Protein AF-A0A1X7UKT1-F1 (afdb_monomer)

Solvent-accessible surface area (backbone atoms only — not comparable to full-atom values): 12826 Å² total; per-residue (Å²): 134,84,77,58,72,67,57,56,54,50,51,54,50,51,52,53,50,53,53,47,52,52,54,52,51,66,52,47,53,58,52,57,53,66,69,42,76,90,58,55,74,66,60,56,50,48,53,56,49,55,69,56,46,53,64,51,53,55,52,51,46,53,73,72,63,57,60,71,64,65,57,51,55,50,53,53,52,50,53,50,49,51,54,51,48,48,69,73,40,52,90,76,50,83,74,73,78,92,63,92,66,58,64,68,61,50,44,52,50,53,51,52,48,56,66,71,49,80,57,74,90,74,76,68,87,89,69,84,80,72,94,68,86,66,58,87,71,56,62,50,54,84,74,66,70,54,102,62,57,72,66,64,53,53,50,41,52,51,51,61,67,42,46,62,56,53,51,52,52,51,50,55,57,62,66,45,70,74,78,67,60,59,103,71,81,69,84,88,67,85,85,77,78,96,78,89,80,89,84,82,87,134

pLDDT: mean 70.62, std 16.38, range [35.03, 91.38]

Secondary structure (DSSP, 8-state):
-PPPHHHHHHHHHHHHHHHHHHHHHHHHHHHHHHTTTT--HHHHHHHHHHHHHHHHHHHHHHHTT--HHHHHHHHHHHHHHHHHHHHHHTTTS----S-SS-HHHHHHHHHHHHHH-SS-SS--TT-----S---TTGGGHHHH--SS-HHHHHHHHHHHHHHHHHHHHHHHHHHSTTSSS-TT----S-------------

Foldseek 3Di:
DDDDPVVVVVVVVVVVLVVVVVVCLVVVLVQVLVQQVVHDPVVNVVSVVVSVVVVVVVVVCVVVVDDPVVVSVVSVVVVVVVVVVCVVCVVVRDPPDPDPDDLVVLLVVLVVVLVVCVDAPDDDPPPPPDPDDDDSLCNNPPPPPDPDDPVSSVVSVVVVVCVVVVVVVVVVVVPPCPVVPPPDPPPPDDPDDPDDDDDDDD

Organism: Amphimedon queenslandica (NCBI:txid400682)

Mean predicted aligned error: 15.77 Å

InterPro domains:
  IPR036259 MFS transporter superfamily [G3DSA:1.20.1250.20] (3-179)

Structure (mmCIF, N/CA/C/O backbone):
data_AF-A0A1X7UKT1-F1
#
_entry.id   AF-A0A1X7UKT1-F1
#
loop_
_atom_site.group_PDB
_atom_site.id
_atom_site.type_symbol
_atom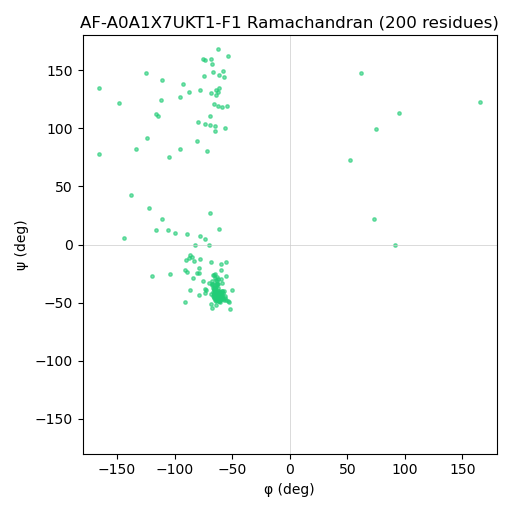_site.label_atom_id
_atom_site.label_alt_id
_atom_site.label_comp_id
_atom_site.label_asym_id
_atom_site.label_entity_id
_atom_site.label_seq_id
_atom_site.pdbx_PDB_ins_code
_atom_site.Cartn_x
_atom_site.Cartn_y
_atom_site.Cartn_z
_atom_site.occupancy
_atom_site.B_iso_or_equiv
_atom_site.auth_seq_id
_atom_site.auth_comp_id
_atom_site.auth_asym_id
_atom_site.auth_atom_id
_atom_site.pdbx_PDB_model_num
ATOM 1 N N . MET A 1 1 ? -25.406 -22.050 23.462 1.00 53.47 1 MET A N 1
ATOM 2 C CA . MET A 1 1 ? -25.878 -20.650 23.514 1.00 53.47 1 MET A CA 1
ATOM 3 C C . MET A 1 1 ? -25.755 -20.057 22.124 1.00 53.47 1 MET A C 1
ATOM 5 O O . MET A 1 1 ? -24.642 -19.966 21.625 1.00 53.47 1 MET A O 1
ATOM 9 N N . LEU A 1 2 ? -26.877 -19.736 21.476 1.00 66.94 2 LEU A N 1
ATOM 10 C CA . LEU A 1 2 ? -26.880 -18.916 20.262 1.00 66.94 2 LEU A CA 1
ATOM 11 C C . LEU A 1 2 ? -26.462 -17.495 20.659 1.00 66.94 2 LEU A C 1
ATOM 13 O O . LEU A 1 2 ? -26.994 -16.965 21.635 1.00 66.94 2 LEU A O 1
ATOM 17 N N . LEU A 1 3 ? -25.493 -16.905 19.952 1.00 67.88 3 LEU A N 1
ATOM 18 C CA . LEU A 1 3 ? -25.184 -15.488 20.142 1.00 67.88 3 LEU A CA 1
ATOM 19 C C . LEU A 1 3 ? -26.430 -14.654 19.786 1.00 67.88 3 LEU A C 1
ATOM 21 O O . LEU A 1 3 ? -27.184 -15.026 18.884 1.00 67.88 3 LEU A O 1
ATOM 25 N N . PRO A 1 4 ? -26.670 -13.530 20.468 1.00 79.44 4 PRO A N 1
ATOM 26 C CA . PRO A 1 4 ? -27.796 -12.672 20.139 1.00 79.44 4 PRO A CA 1
ATOM 27 C C . PRO A 1 4 ? -27.613 -12.035 18.750 1.00 79.44 4 PRO A C 1
ATOM 29 O O . PRO A 1 4 ? -26.492 -11.751 18.329 1.00 79.44 4 PRO A O 1
ATOM 32 N N . SER A 1 5 ? -28.720 -11.794 18.039 1.00 76.50 5 SER A N 1
ATOM 33 C CA . SER A 1 5 ? -28.739 -11.308 16.643 1.00 76.50 5 SER A CA 1
ATOM 34 C C . SER A 1 5 ? -27.849 -10.071 16.399 1.00 76.50 5 SER A C 1
ATOM 36 O O . SER A 1 5 ? -27.115 -10.007 15.412 1.00 76.50 5 SER A O 1
ATOM 38 N N . TYR A 1 6 ? -27.809 -9.130 17.349 1.00 79.31 6 TYR A N 1
ATOM 39 C CA . TYR A 1 6 ? -26.974 -7.926 17.256 1.00 79.31 6 TYR A CA 1
ATOM 40 C C . TYR A 1 6 ? -25.463 -8.219 17.265 1.00 79.31 6 TYR A C 1
ATOM 42 O O . TYR A 1 6 ? -24.686 -7.471 16.675 1.00 79.31 6 TYR A O 1
ATOM 50 N N . ALA A 1 7 ? -25.027 -9.307 17.903 1.00 78.25 7 ALA A N 1
ATOM 51 C CA . ALA A 1 7 ? -23.617 -9.669 17.970 1.00 78.25 7 ALA A CA 1
ATOM 52 C C . ALA A 1 7 ? -23.117 -10.260 16.642 1.00 78.25 7 ALA A C 1
ATOM 54 O O . ALA A 1 7 ? -21.969 -10.030 16.265 1.00 78.25 7 ALA A O 1
ATOM 55 N N . TYR A 1 8 ? -23.987 -10.953 15.896 1.00 80.81 8 TYR A N 1
ATOM 56 C CA . TYR A 1 8 ? -23.690 -11.387 14.528 1.00 80.81 8 TYR A CA 1
ATOM 57 C C . TYR A 1 8 ? -23.552 -10.196 13.579 1.00 80.81 8 TYR A C 1
ATOM 59 O O . TYR A 1 8 ? -22.597 -10.141 12.807 1.00 80.81 8 TYR A O 1
ATOM 67 N N . LEU A 1 9 ? -24.460 -9.220 13.672 1.00 81.25 9 LEU A N 1
ATOM 68 C CA . LEU A 1 9 ? -24.381 -7.993 12.879 1.00 81.25 9 LEU A CA 1
ATOM 69 C C . LEU A 1 9 ? -23.080 -7.225 13.163 1.00 81.25 9 LEU A C 1
ATOM 71 O O . LEU A 1 9 ? -22.374 -6.840 12.233 1.00 81.25 9 LEU A O 1
ATOM 75 N N . LEU A 1 10 ? -22.730 -7.058 14.442 1.00 78.62 10 LEU A N 1
ATOM 76 C CA . LEU A 1 10 ? -21.493 -6.395 14.858 1.00 78.62 10 LEU A CA 1
ATOM 77 C C . LEU A 1 10 ? -20.246 -7.125 14.337 1.00 78.62 10 LEU A C 1
ATOM 79 O O . LEU A 1 10 ? -19.316 -6.484 13.857 1.00 78.62 10 LEU A O 1
ATOM 83 N N . LEU A 1 11 ? -20.234 -8.460 14.387 1.00 78.12 11 LEU A N 1
ATOM 84 C CA . LEU A 1 11 ? -19.132 -9.265 13.863 1.00 78.12 11 LEU A CA 1
ATOM 85 C C . LEU A 1 11 ? -18.938 -9.050 12.356 1.00 78.12 11 LEU A C 1
ATOM 87 O O . LEU A 1 11 ? -17.811 -8.842 11.909 1.00 78.12 11 LEU A O 1
ATOM 91 N N . VAL A 1 12 ? -20.026 -9.070 11.582 1.00 83.94 12 VAL A N 1
ATOM 92 C CA . VAL A 1 12 ? -19.982 -8.831 10.130 1.00 83.94 12 VAL A CA 1
ATOM 93 C C . VAL A 1 12 ? -19.440 -7.433 9.824 1.00 83.94 12 VAL A C 1
ATOM 95 O O . VAL A 1 12 ? -18.553 -7.296 8.983 1.00 83.94 12 VAL A O 1
ATOM 98 N N . LEU A 1 13 ? -19.908 -6.407 10.540 1.00 82.25 13 LEU A N 1
ATOM 99 C CA . LEU A 1 13 ? -19.422 -5.033 10.379 1.00 82.25 13 LEU A CA 1
ATOM 100 C C . LEU A 1 13 ? -17.931 -4.903 10.714 1.00 82.25 13 LEU A C 1
ATOM 102 O O . LEU A 1 13 ? -17.194 -4.265 9.965 1.00 82.25 13 LEU A O 1
ATOM 106 N N . CYS A 1 14 ? -17.464 -5.554 11.782 1.00 79.50 14 CYS A N 1
ATOM 107 C CA . CYS A 1 14 ? -16.043 -5.588 12.126 1.00 79.50 14 CYS A CA 1
ATOM 108 C C . CYS A 1 14 ? -15.196 -6.234 11.020 1.00 79.50 14 CYS A C 1
ATOM 110 O O . CYS A 1 14 ? -14.138 -5.713 10.682 1.00 79.50 14 CYS A O 1
ATOM 112 N N . ILE A 1 15 ? -15.654 -7.342 10.428 1.00 81.88 15 ILE A N 1
ATOM 113 C CA . ILE A 1 15 ? -14.933 -8.011 9.333 1.00 81.88 15 ILE A CA 1
ATOM 114 C C . ILE A 1 15 ? -14.844 -7.099 8.103 1.00 81.88 15 ILE A C 1
ATOM 116 O O . ILE A 1 15 ? -13.762 -6.931 7.543 1.00 81.88 15 ILE A O 1
ATOM 120 N N . LEU A 1 16 ? -15.956 -6.477 7.701 1.00 85.62 16 LEU A N 1
ATOM 121 C CA . LEU A 1 16 ? -15.981 -5.551 6.564 1.00 85.62 16 LEU A CA 1
ATOM 122 C C . LEU A 1 16 ? -15.067 -4.341 6.787 1.00 85.62 16 LEU A C 1
ATOM 124 O O . LEU A 1 16 ? -14.355 -3.920 5.873 1.00 85.62 16 LEU A O 1
ATOM 128 N N . LEU A 1 17 ? -15.049 -3.810 8.008 1.00 82.50 17 LEU A N 1
ATOM 129 C CA . LEU A 1 17 ? -14.171 -2.714 8.399 1.00 82.50 17 LEU A CA 1
ATOM 130 C C . LEU A 1 17 ? -12.693 -3.116 8.311 1.00 82.50 17 LEU A C 1
ATOM 132 O O . LEU A 1 17 ? -11.901 -2.370 7.743 1.00 82.50 17 LEU A O 1
ATOM 136 N N . LEU A 1 18 ? -12.322 -4.300 8.808 1.00 80.25 18 LEU A N 1
ATOM 137 C CA . LEU A 1 18 ? -10.948 -4.805 8.715 1.00 80.25 18 LEU A CA 1
ATOM 138 C C . LEU A 1 18 ? -10.502 -4.964 7.258 1.00 80.25 18 LEU A C 1
ATOM 140 O O . LEU A 1 18 ? -9.418 -4.508 6.898 1.00 80.25 18 LEU A O 1
ATOM 144 N N . ILE A 1 19 ? -11.354 -5.544 6.406 1.00 85.06 19 ILE A N 1
ATOM 145 C CA . ILE A 1 19 ? -11.092 -5.661 4.964 1.00 85.06 19 ILE A CA 1
ATOM 146 C C . ILE A 1 19 ? -10.882 -4.274 4.346 1.00 85.06 19 ILE A C 1
ATOM 148 O O . ILE A 1 19 ? -9.910 -4.059 3.623 1.00 85.06 19 ILE A O 1
ATOM 152 N N . THR A 1 20 ? -11.756 -3.319 4.670 1.00 85.81 20 THR A N 1
ATOM 153 C CA . THR A 1 20 ? -11.670 -1.942 4.162 1.00 85.81 20 THR A CA 1
ATOM 154 C C . THR A 1 20 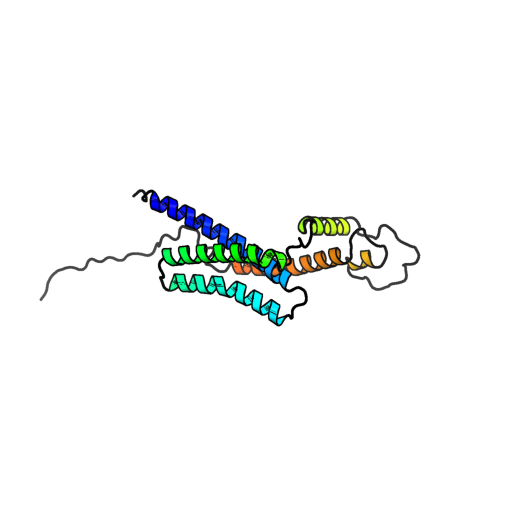? -10.365 -1.271 4.585 1.00 85.81 20 THR A C 1
ATOM 156 O O . THR A 1 20 ? -9.683 -0.692 3.745 1.00 85.81 20 THR A O 1
ATOM 159 N N . ILE A 1 21 ? -9.968 -1.393 5.855 1.00 81.25 21 ILE A N 1
ATOM 160 C CA . ILE A 1 21 ? -8.710 -0.833 6.369 1.00 81.25 21 ILE A CA 1
ATOM 161 C C . ILE A 1 21 ? -7.510 -1.416 5.617 1.00 81.25 21 ILE A C 1
ATOM 163 O O . ILE A 1 21 ? -6.618 -0.667 5.223 1.00 81.25 21 ILE A O 1
ATOM 167 N N . VAL A 1 22 ? -7.488 -2.732 5.383 1.00 83.44 22 VAL A N 1
ATOM 168 C CA . VAL A 1 22 ? -6.397 -3.391 4.648 1.00 83.44 22 VAL A CA 1
ATOM 169 C C . VAL A 1 22 ? -6.325 -2.890 3.205 1.00 83.44 22 VAL A C 1
ATOM 171 O O . VAL A 1 22 ? -5.246 -2.511 2.753 1.00 83.44 22 VAL A O 1
ATOM 174 N N . ILE A 1 23 ? -7.459 -2.837 2.501 1.00 85.62 23 ILE A N 1
ATOM 175 C CA . ILE A 1 23 ? -7.523 -2.357 1.112 1.00 85.62 23 ILE A CA 1
ATOM 176 C C . ILE A 1 23 ? -7.060 -0.901 1.022 1.00 85.62 23 ILE A C 1
ATOM 178 O O . ILE A 1 23 ? -6.202 -0.578 0.203 1.00 85.62 23 ILE A O 1
ATOM 182 N N . VAL A 1 24 ? -7.594 -0.027 1.881 1.00 84.88 24 VAL A N 1
ATOM 183 C CA . VAL A 1 24 ? -7.205 1.388 1.920 1.00 84.88 24 VAL A CA 1
ATOM 184 C C . VAL A 1 24 ? -5.710 1.509 2.184 1.00 84.88 24 VAL A C 1
ATOM 186 O O . VAL A 1 24 ? -5.029 2.224 1.462 1.00 84.88 24 VAL A O 1
ATOM 189 N N . ARG A 1 25 ? -5.168 0.771 3.158 1.00 83.75 25 ARG A N 1
ATOM 190 C CA . ARG A 1 25 ? -3.748 0.837 3.515 1.00 83.75 25 ARG A CA 1
ATOM 191 C C . ARG A 1 25 ? -2.830 0.455 2.353 1.00 83.75 25 ARG A C 1
ATOM 193 O O . ARG A 1 25 ? -1.873 1.177 2.087 1.00 83.75 25 ARG A O 1
ATOM 200 N N . VAL A 1 26 ? -3.124 -0.655 1.672 1.00 84.38 26 VAL A N 1
ATOM 201 C CA . VAL A 1 26 ? -2.307 -1.150 0.550 1.00 84.38 26 VAL A CA 1
ATOM 202 C C . VAL A 1 26 ? -2.299 -0.166 -0.618 1.00 84.38 26 VAL A C 1
ATOM 204 O O . VAL A 1 26 ? -1.268 -0.022 -1.262 1.00 84.38 26 VAL A O 1
ATOM 207 N N . ASN A 1 27 ? -3.402 0.545 -0.857 1.00 86.38 27 ASN A N 1
ATOM 208 C CA . ASN A 1 27 ? -3.484 1.542 -1.928 1.00 86.38 27 ASN A CA 1
ATOM 209 C C . ASN A 1 27 ? -2.933 2.917 -1.514 1.00 86.38 27 ASN A C 1
ATOM 211 O O . ASN A 1 27 ? -2.411 3.650 -2.348 1.00 86.38 27 ASN A O 1
ATOM 215 N N . LEU A 1 28 ? -3.009 3.262 -0.226 1.00 86.75 28 LEU A N 1
ATOM 216 C CA . LEU A 1 28 ? -2.576 4.558 0.295 1.00 86.75 28 LEU A CA 1
ATOM 217 C C . LEU A 1 28 ? -1.050 4.725 0.271 1.00 86.75 28 LEU A C 1
ATOM 219 O O . LEU A 1 28 ? -0.567 5.842 0.109 1.00 86.75 28 LEU A O 1
ATOM 223 N N . LEU A 1 29 ? -0.277 3.648 0.459 1.00 87.81 29 LEU A N 1
ATOM 224 C CA . LEU A 1 29 ? 1.186 3.743 0.436 1.00 87.81 29 LEU A CA 1
ATOM 225 C C . LEU A 1 29 ? 1.729 4.084 -0.966 1.00 87.81 29 LEU A C 1
ATOM 227 O O . LEU A 1 29 ? 2.421 5.094 -1.055 1.00 87.81 29 LEU A O 1
ATOM 231 N N . PRO A 1 30 ? 1.402 3.339 -2.044 1.00 87.25 30 PRO A N 1
ATOM 232 C CA . PRO A 1 30 ? 1.784 3.720 -3.404 1.00 87.25 30 PRO A CA 1
ATOM 233 C C . PRO A 1 30 ? 1.289 5.117 -3.770 1.00 87.25 30 PRO A C 1
ATOM 235 O O . PRO A 1 30 ? 2.078 5.930 -4.225 1.00 87.25 30 PRO A O 1
ATOM 238 N N . PHE A 1 31 ? 0.032 5.440 -3.442 1.00 87.38 31 PHE A N 1
ATOM 239 C CA . PHE A 1 31 ? -0.528 6.765 -3.707 1.00 87.38 31 PHE A CA 1
ATOM 240 C C . PHE A 1 31 ? 0.304 7.896 -3.085 1.00 87.38 31 PHE A C 1
ATOM 242 O O . PHE A 1 31 ? 0.613 8.869 -3.763 1.00 87.38 31 PHE A O 1
ATOM 249 N N . ASN A 1 32 ? 0.710 7.770 -1.816 1.00 88.44 32 ASN A N 1
ATOM 250 C CA . ASN A 1 32 ? 1.566 8.772 -1.170 1.00 88.44 32 ASN A CA 1
ATOM 251 C C . ASN A 1 32 ? 2.974 8.834 -1.774 1.00 88.44 32 ASN A C 1
ATOM 253 O O . ASN A 1 32 ? 3.562 9.909 -1.797 1.00 88.44 32 ASN A O 1
ATOM 257 N N . ILE A 1 33 ? 3.524 7.702 -2.225 1.00 89.44 33 ILE A N 1
ATOM 258 C CA . ILE A 1 33 ? 4.829 7.668 -2.899 1.00 89.44 33 ILE A CA 1
ATOM 259 C C . ILE A 1 33 ? 4.742 8.413 -4.235 1.00 89.44 33 ILE A C 1
ATOM 261 O O . ILE A 1 33 ? 5.619 9.220 -4.532 1.00 89.44 33 ILE A O 1
ATOM 265 N N . ASP A 1 34 ? 3.659 8.210 -4.984 1.00 88.12 34 ASP A N 1
ATOM 266 C CA . ASP A 1 34 ? 3.425 8.873 -6.267 1.00 88.12 34 ASP A CA 1
ATOM 267 C C . ASP A 1 34 ? 3.273 10.399 -6.107 1.00 88.12 34 ASP A C 1
ATOM 269 O O . ASP A 1 34 ? 3.709 11.153 -6.971 1.00 88.12 34 ASP A O 1
ATOM 273 N N . GLN A 1 35 ? 2.764 10.893 -4.968 1.00 88.31 35 GLN A N 1
ATOM 274 C CA . GLN A 1 35 ? 2.726 12.342 -4.687 1.00 88.31 35 GLN A CA 1
ATOM 275 C C . GLN A 1 35 ? 4.115 12.972 -4.464 1.00 88.31 35 GLN A C 1
ATOM 277 O O . GLN A 1 35 ? 4.241 14.195 -4.448 1.00 88.31 35 GLN A O 1
ATOM 282 N N . LEU A 1 36 ? 5.155 12.165 -4.236 1.00 88.81 36 LEU A N 1
ATOM 283 C CA . LEU A 1 36 ? 6.492 12.615 -3.823 1.00 88.81 36 LEU A CA 1
ATOM 284 C C . LEU A 1 36 ? 7.541 12.427 -4.920 1.00 88.81 36 LEU A C 1
ATOM 286 O O . LEU A 1 36 ? 8.740 12.357 -4.633 1.00 88.81 36 LEU A O 1
ATOM 290 N N . ILE A 1 37 ? 7.122 12.330 -6.179 1.00 85.06 37 ILE A N 1
ATOM 291 C CA . ILE A 1 37 ? 8.055 12.227 -7.301 1.00 85.06 37 ILE A CA 1
ATOM 292 C C . ILE A 1 37 ? 8.964 13.471 -7.304 1.00 85.06 37 ILE A C 1
ATOM 294 O O . ILE A 1 37 ? 8.502 14.603 -7.413 1.00 85.06 37 ILE A O 1
ATOM 298 N N . GLY A 1 38 ? 10.276 13.259 -7.146 1.00 83.75 38 GLY A N 1
ATOM 299 C CA . GLY A 1 38 ? 11.283 14.329 -7.053 1.00 83.75 38 GLY A CA 1
ATOM 300 C C . GLY A 1 38 ? 11.609 14.819 -5.633 1.00 83.75 38 GLY A C 1
ATOM 301 O O . GLY A 1 38 ? 12.472 15.681 -5.475 1.00 83.75 38 GLY A O 1
ATOM 302 N N . SER A 1 39 ? 10.966 14.264 -4.603 1.00 88.56 39 SER A N 1
ATOM 303 C CA . SER A 1 39 ? 11.260 14.530 -3.188 1.00 88.56 39 SER A CA 1
ATOM 304 C C . SER A 1 39 ? 12.569 13.860 -2.739 1.00 88.56 39 SER A C 1
ATOM 306 O O . SER A 1 39 ? 13.067 12.917 -3.361 1.00 88.56 39 SER A O 1
ATOM 308 N N . SER A 1 40 ? 13.162 14.354 -1.651 1.00 91.38 40 SER A N 1
ATOM 309 C CA . SER A 1 40 ? 14.398 13.793 -1.104 1.00 91.38 40 SER A CA 1
ATOM 310 C C . SER A 1 40 ? 14.194 12.383 -0.531 1.00 91.38 40 SER A C 1
ATOM 312 O O . SER A 1 40 ? 13.114 12.009 -0.069 1.00 91.38 40 SER A O 1
ATOM 314 N N . SER A 1 41 ? 15.271 11.592 -0.475 1.00 87.88 41 SER A N 1
ATOM 315 C CA . SER A 1 41 ? 15.228 10.243 0.111 1.00 87.88 41 SER A CA 1
ATOM 316 C C . SER A 1 41 ? 14.800 10.241 1.584 1.00 87.88 41 SER A C 1
ATOM 318 O O . SER A 1 41 ? 14.177 9.280 2.039 1.00 87.88 41 SER A O 1
ATOM 320 N N . GLY A 1 42 ? 15.090 11.315 2.326 1.00 89.94 42 GLY A N 1
ATOM 321 C CA . GLY A 1 42 ? 14.673 11.482 3.719 1.00 89.94 42 GLY A CA 1
ATOM 322 C C . GLY A 1 42 ? 13.161 11.654 3.873 1.00 89.94 42 GLY A C 1
ATOM 323 O O . GLY A 1 42 ? 12.561 11.019 4.738 1.00 89.94 42 GLY A O 1
ATOM 324 N N . GLU A 1 43 ? 12.536 12.452 3.007 1.00 87.38 43 GLU A N 1
ATOM 325 C CA . GLU A 1 43 ? 11.083 12.675 2.997 1.00 87.38 43 GLU A CA 1
ATOM 326 C C . GLU A 1 43 ? 10.320 11.397 2.624 1.00 87.38 43 GLU A C 1
ATOM 328 O O . GLU A 1 43 ? 9.390 10.998 3.332 1.00 87.38 43 GLU A O 1
ATOM 333 N N . LEU A 1 44 ? 10.779 10.688 1.585 1.00 87.75 44 LEU A N 1
ATOM 334 C CA . LEU A 1 44 ? 10.223 9.390 1.192 1.00 87.75 44 LEU A CA 1
ATOM 335 C C . LEU A 1 44 ? 10.320 8.365 2.335 1.00 87.75 44 LEU A C 1
ATOM 337 O O . LEU A 1 44 ? 9.349 7.680 2.665 1.00 87.75 44 LEU A O 1
ATOM 341 N N . THR A 1 45 ? 11.485 8.292 2.984 1.00 87.56 45 THR A N 1
ATOM 342 C CA . THR A 1 45 ? 11.726 7.386 4.118 1.00 87.56 45 THR A CA 1
ATOM 343 C C . THR A 1 45 ? 10.824 7.725 5.306 1.00 87.56 45 THR A C 1
ATOM 345 O O . THR A 1 45 ? 10.244 6.826 5.920 1.00 87.56 45 THR A O 1
ATOM 348 N N . ALA A 1 46 ? 10.640 9.013 5.611 1.00 88.12 46 ALA A N 1
ATOM 349 C CA . ALA A 1 46 ? 9.761 9.456 6.687 1.00 88.12 46 ALA A CA 1
ATOM 350 C C . ALA A 1 46 ? 8.314 8.998 6.458 1.00 88.12 46 ALA A C 1
ATOM 352 O O . ALA A 1 46 ? 7.692 8.462 7.375 1.00 88.12 46 ALA A O 1
ATOM 353 N N . ILE A 1 47 ? 7.789 9.139 5.238 1.00 87.94 47 ILE A N 1
ATOM 354 C CA . ILE A 1 47 ? 6.414 8.733 4.913 1.00 87.94 47 ILE A CA 1
ATOM 355 C C . ILE A 1 47 ? 6.227 7.217 5.008 1.00 87.94 47 ILE A C 1
ATOM 357 O O . ILE A 1 47 ? 5.230 6.759 5.573 1.00 87.94 47 ILE A O 1
ATOM 361 N N . ILE A 1 48 ? 7.212 6.429 4.572 1.00 87.69 48 ILE A N 1
ATOM 362 C CA . ILE A 1 48 ? 7.196 4.970 4.752 1.00 87.69 48 ILE A CA 1
ATOM 363 C C . ILE A 1 48 ? 7.190 4.603 6.246 1.00 87.69 48 ILE A C 1
ATOM 365 O O . ILE A 1 48 ? 6.431 3.721 6.660 1.00 87.69 48 ILE A O 1
ATOM 369 N N . HIS A 1 49 ? 7.987 5.276 7.082 1.00 87.62 49 HIS A N 1
ATOM 370 C CA . HIS A 1 49 ? 7.983 5.033 8.527 1.00 87.62 49 HIS A CA 1
ATOM 371 C C . HIS A 1 49 ? 6.648 5.413 9.174 1.00 87.62 49 HIS A C 1
ATOM 373 O O . HIS A 1 49 ? 6.068 4.589 9.883 1.00 87.62 49 HIS A O 1
ATOM 379 N N . TRP A 1 50 ? 6.108 6.600 8.885 1.00 86.25 50 TRP A N 1
ATOM 380 C CA . TRP A 1 50 ? 4.809 7.038 9.407 1.00 86.25 50 TRP A CA 1
ATOM 381 C C . TRP A 1 50 ? 3.668 6.098 9.002 1.00 86.25 50 TRP A C 1
ATOM 383 O O . TRP A 1 50 ? 2.832 5.748 9.838 1.00 86.25 50 TRP A O 1
ATOM 393 N N . HIS A 1 51 ? 3.680 5.598 7.763 1.00 85.69 51 HIS A N 1
ATOM 394 C CA . HIS A 1 51 ? 2.704 4.617 7.286 1.00 85.69 51 HIS A CA 1
ATOM 395 C C . HIS A 1 51 ? 2.753 3.281 8.062 1.00 85.69 51 HIS A C 1
ATOM 397 O O . HIS A 1 51 ? 1.740 2.587 8.205 1.00 85.69 51 HIS A O 1
ATOM 403 N N . ASN A 1 52 ? 3.923 2.899 8.584 1.00 84.69 52 ASN A N 1
ATOM 404 C CA . ASN A 1 52 ? 4.102 1.673 9.368 1.00 84.69 52 ASN A CA 1
ATOM 405 C C . ASN A 1 52 ? 3.906 1.869 10.881 1.00 84.69 52 ASN A C 1
ATOM 407 O O . ASN A 1 52 ? 3.554 0.911 11.565 1.00 84.69 52 ASN A O 1
ATOM 411 N N . ILE A 1 53 ? 4.050 3.092 11.400 1.00 83.12 53 ILE A N 1
ATOM 412 C CA . ILE A 1 53 ? 3.793 3.414 12.813 1.00 83.12 53 ILE A CA 1
ATOM 413 C C . ILE A 1 53 ? 2.304 3.262 13.170 1.00 83.12 53 ILE A C 1
ATOM 415 O O . ILE A 1 53 ? 1.983 2.759 14.246 1.00 83.12 53 ILE A O 1
ATOM 419 N N . GLY A 1 54 ? 1.384 3.631 12.271 1.00 78.25 54 GLY A N 1
ATOM 420 C CA . GLY A 1 54 ? -0.065 3.581 12.529 1.00 78.25 54 GLY A CA 1
ATOM 421 C C . GLY A 1 54 ? -0.574 2.218 13.040 1.00 78.25 54 GLY A C 1
ATOM 422 O O . GLY A 1 54 ? -1.150 2.159 14.129 1.00 78.25 54 GLY A O 1
ATOM 423 N N . PRO A 1 55 ? -0.330 1.103 12.324 1.00 76.56 55 PRO A N 1
ATOM 424 C CA . PRO A 1 55 ? -0.700 -0.235 12.790 1.00 76.56 55 PRO A CA 1
ATOM 425 C C . PRO A 1 55 ? -0.066 -0.636 14.128 1.00 76.56 55 PRO A C 1
ATOM 427 O O . PRO A 1 55 ? -0.695 -1.343 14.911 1.00 76.56 55 PRO A O 1
ATOM 430 N N . ILE A 1 56 ? 1.160 -0.188 14.419 1.00 78.56 56 ILE A N 1
ATOM 431 C CA . ILE A 1 56 ? 1.841 -0.481 15.691 1.00 78.56 56 ILE A CA 1
ATOM 432 C C . ILE A 1 56 ? 1.094 0.185 16.852 1.00 78.56 56 ILE A C 1
ATOM 434 O O . ILE A 1 56 ? 0.841 -0.459 17.867 1.00 78.56 56 ILE A O 1
ATOM 438 N N . ILE A 1 57 ? 0.673 1.442 16.681 1.00 78.75 57 ILE A N 1
ATOM 439 C CA . ILE A 1 57 ? -0.104 2.178 17.689 1.00 78.75 57 ILE A CA 1
ATOM 440 C C . ILE A 1 57 ? -1.449 1.491 17.951 1.00 78.75 57 ILE A C 1
ATOM 442 O O . ILE A 1 57 ? -1.833 1.319 19.105 1.00 78.75 57 ILE A O 1
ATOM 446 N N . VAL A 1 58 ? -2.151 1.049 16.902 1.00 74.00 58 VAL A N 1
ATOM 447 C CA . VAL A 1 58 ? -3.437 0.342 17.049 1.00 74.00 58 VAL A CA 1
ATOM 448 C C . VAL A 1 58 ? -3.265 -0.982 17.803 1.00 74.00 58 VAL A C 1
ATOM 450 O O . VAL A 1 58 ? -4.056 -1.282 18.697 1.00 74.00 58 VAL A O 1
ATOM 453 N N . ASN A 1 59 ? -2.214 -1.750 17.500 1.00 72.38 59 ASN A N 1
ATOM 454 C CA . ASN A 1 59 ? -1.903 -2.982 18.231 1.00 72.38 59 ASN A CA 1
ATOM 455 C C . ASN A 1 59 ? -1.542 -2.705 19.698 1.00 72.38 59 ASN A C 1
ATOM 457 O O . ASN A 1 59 ? -2.020 -3.406 20.587 1.00 72.38 59 ASN A O 1
ATOM 461 N N . ALA A 1 60 ? -0.765 -1.654 19.974 1.00 75.06 60 ALA A N 1
ATOM 462 C CA . ALA A 1 60 ? -0.454 -1.244 21.340 1.00 75.06 60 ALA A CA 1
ATOM 463 C C . ALA A 1 60 ? -1.729 -0.880 22.121 1.00 75.06 60 ALA A C 1
ATOM 465 O O . ALA A 1 60 ? -1.937 -1.373 23.226 1.00 75.06 60 ALA A O 1
ATOM 466 N N . ILE A 1 61 ? -2.629 -0.094 21.521 1.00 74.56 61 ILE A N 1
ATOM 467 C CA . ILE A 1 61 ? -3.930 0.274 22.102 1.00 74.56 61 ILE A CA 1
ATOM 468 C C . ILE A 1 61 ? -4.773 -0.964 22.448 1.00 74.56 61 ILE A C 1
ATOM 470 O O . ILE A 1 61 ? -5.405 -1.003 23.505 1.00 74.56 61 ILE A O 1
ATOM 474 N N . TYR A 1 62 ? -4.758 -1.984 21.585 1.00 69.44 62 TYR A N 1
ATOM 475 C CA . TYR A 1 62 ? -5.454 -3.245 21.837 1.00 69.44 62 TYR A CA 1
ATOM 476 C C . TYR A 1 62 ? -4.877 -3.993 23.051 1.00 69.44 62 TYR A C 1
ATOM 478 O O . TYR A 1 62 ? -5.636 -4.498 23.878 1.00 69.44 62 TYR A O 1
ATOM 486 N N . ILE A 1 63 ? -3.548 -4.012 23.202 1.00 74.75 63 ILE A N 1
ATOM 487 C CA . ILE A 1 63 ? -2.858 -4.631 24.349 1.00 74.75 63 ILE A CA 1
ATOM 488 C C . ILE A 1 63 ? -3.205 -3.915 25.662 1.00 74.75 63 ILE A C 1
ATOM 490 O O . ILE A 1 63 ? -3.393 -4.571 26.684 1.00 74.75 63 ILE A O 1
ATOM 494 N N . PHE A 1 64 ? -3.360 -2.587 25.638 1.00 77.00 64 PHE A N 1
ATOM 495 C CA . PHE A 1 64 ? -3.759 -1.798 26.812 1.00 77.00 64 PHE A CA 1
ATOM 496 C C . PHE A 1 64 ? -5.241 -1.947 27.200 1.00 77.00 64 PHE A C 1
ATOM 498 O O . PHE A 1 64 ? -5.697 -1.292 28.136 1.00 77.00 64 PHE A O 1
ATOM 505 N N . GLY A 1 65 ? -5.996 -2.818 26.523 1.00 67.12 65 GLY A N 1
ATOM 506 C CA . GLY A 1 65 ? -7.355 -3.173 26.924 1.00 67.12 65 GLY A CA 1
ATOM 507 C C . GLY A 1 65 ? -8.390 -2.081 26.666 1.00 67.12 65 GLY A C 1
ATOM 508 O O . GLY A 1 65 ? -9.448 -2.096 27.294 1.00 67.12 65 GLY A O 1
ATOM 509 N N . ILE A 1 66 ? -8.118 -1.143 25.748 1.00 70.69 66 ILE A N 1
ATOM 510 C CA . ILE A 1 66 ? -9.133 -0.178 25.315 1.00 70.69 66 ILE A CA 1
ATOM 511 C C . ILE A 1 66 ? -10.299 -0.938 24.675 1.00 70.69 66 ILE A C 1
ATOM 513 O O . ILE A 1 66 ? -10.114 -1.854 23.870 1.00 70.69 66 ILE A O 1
ATOM 517 N N . GLU A 1 67 ? -11.521 -0.555 25.046 1.00 74.25 67 GLU A N 1
ATOM 518 C CA . GLU A 1 67 ? -12.729 -1.204 24.551 1.00 74.25 67 GLU A CA 1
ATOM 519 C C . GLU A 1 67 ? -12.821 -1.165 23.014 1.00 74.25 67 GLU A C 1
ATOM 521 O O . GLU A 1 67 ? -12.387 -0.230 22.342 1.00 74.25 67 GLU A O 1
ATOM 526 N N . LYS A 1 68 ? -13.448 -2.189 22.427 1.00 69.19 68 LYS A N 1
ATOM 527 C CA . LYS A 1 68 ? -13.551 -2.350 20.963 1.00 69.19 68 LYS A CA 1
ATOM 528 C C . LYS A 1 68 ? -14.388 -1.251 20.290 1.00 69.19 68 LYS A C 1
ATOM 530 O O . LYS A 1 68 ? -14.177 -0.950 19.118 1.00 69.19 68 LYS A O 1
ATOM 535 N N . MET A 1 69 ? -15.326 -0.646 21.023 1.00 69.75 69 MET A N 1
ATOM 536 C CA . MET A 1 69 ? -16.251 0.377 20.516 1.00 69.75 69 MET A CA 1
ATOM 537 C C . MET A 1 69 ? -15.568 1.708 20.148 1.00 69.75 69 MET A C 1
ATOM 539 O O . MET A 1 69 ? -15.761 2.160 19.018 1.00 69.75 69 MET A O 1
ATOM 543 N N . PRO A 1 70 ? -14.743 2.339 21.010 1.00 77.44 70 PRO A N 1
ATOM 544 C CA . PRO A 1 70 ? -14.027 3.563 20.639 1.00 77.44 70 PRO A CA 1
ATOM 545 C C . PRO A 1 70 ? -13.034 3.356 19.488 1.00 77.44 70 PRO A C 1
ATOM 547 O O . PRO A 1 70 ? -12.898 4.240 18.642 1.00 77.44 70 PRO A O 1
ATOM 550 N N . ILE A 1 71 ? -12.392 2.185 19.391 1.00 75.31 71 ILE A N 1
ATOM 551 C CA . ILE A 1 71 ? -11.502 1.847 18.264 1.00 75.31 71 ILE A CA 1
ATOM 552 C C . ILE A 1 71 ? -12.295 1.829 16.949 1.00 75.31 71 ILE A C 1
ATOM 554 O O . ILE A 1 71 ? -11.874 2.419 15.951 1.00 75.31 71 ILE A O 1
ATOM 558 N N . LEU A 1 72 ? -13.478 1.210 16.960 1.00 74.44 72 LEU A N 1
ATOM 559 C CA . LEU A 1 72 ? -14.363 1.140 15.800 1.00 74.44 72 LEU A CA 1
ATOM 560 C C . LEU A 1 72 ? -14.842 2.536 15.367 1.00 74.44 72 LEU A C 1
ATOM 562 O O . LEU A 1 72 ? -14.703 2.889 14.198 1.00 74.44 72 LEU A O 1
ATOM 566 N N . ILE A 1 73 ? -15.309 3.372 16.299 1.00 79.69 73 ILE A N 1
ATOM 567 C CA . ILE A 1 73 ? -15.734 4.755 16.007 1.00 79.69 73 ILE A CA 1
ATOM 568 C C . ILE A 1 73 ? -14.577 5.593 15.441 1.00 79.69 73 ILE A C 1
ATOM 570 O O . ILE A 1 73 ? -14.753 6.330 14.466 1.00 79.69 73 ILE A O 1
ATOM 574 N N . THR A 1 74 ? -13.381 5.450 16.014 1.00 82.25 74 THR A N 1
ATOM 575 C CA . THR A 1 74 ? -12.183 6.166 15.553 1.00 82.25 74 THR A CA 1
ATOM 576 C C . THR A 1 74 ? -11.834 5.767 14.121 1.00 82.25 74 THR A C 1
ATOM 578 O O . THR A 1 74 ? -11.625 6.636 13.280 1.00 82.25 74 THR A O 1
ATOM 581 N N . SER A 1 75 ? -11.857 4.470 13.800 1.00 79.06 75 SER A N 1
ATOM 582 C CA . SER A 1 75 ? -11.549 3.990 12.447 1.00 79.06 75 SER A CA 1
ATOM 583 C C . SER A 1 75 ? -12.531 4.501 11.384 1.00 79.06 75 SER A C 1
ATOM 585 O O . SER A 1 75 ? -12.103 4.909 10.305 1.00 79.06 75 SER A O 1
ATOM 587 N N . ILE A 1 76 ? -13.831 4.562 11.703 1.00 83.06 76 ILE A N 1
ATOM 588 C CA . ILE A 1 76 ? -14.857 5.119 10.810 1.00 83.06 76 ILE A CA 1
ATOM 589 C C . ILE A 1 76 ? -14.593 6.608 10.578 1.00 83.06 76 ILE A C 1
ATOM 591 O O . ILE A 1 76 ? -14.609 7.067 9.437 1.00 83.06 76 ILE A O 1
ATOM 595 N N . THR A 1 77 ? -14.292 7.349 11.648 1.00 86.88 77 THR A N 1
ATOM 596 C CA . THR A 1 77 ? -13.940 8.773 11.569 1.00 86.88 77 THR A CA 1
ATOM 597 C C . THR A 1 77 ? -12.702 8.996 10.695 1.00 86.88 77 THR A C 1
ATOM 599 O O . THR A 1 77 ? -12.703 9.895 9.857 1.00 86.88 77 THR A O 1
ATOM 602 N N . CYS A 1 78 ? -11.671 8.153 10.818 1.00 84.81 78 CYS A N 1
ATOM 603 C CA . CYS A 1 78 ? -10.471 8.228 9.983 1.00 84.81 78 CYS A CA 1
ATOM 604 C C . CYS A 1 78 ? -10.772 7.977 8.500 1.00 84.81 78 CYS A C 1
ATOM 606 O O . CYS A 1 78 ? -10.312 8.739 7.654 1.00 84.81 78 CYS A O 1
ATOM 608 N N . ILE A 1 79 ? -11.561 6.947 8.172 1.00 84.50 79 ILE A N 1
ATOM 609 C CA . ILE A 1 79 ? -11.947 6.660 6.781 1.00 84.50 79 ILE A CA 1
ATOM 610 C C . ILE A 1 79 ? -12.739 7.836 6.199 1.00 84.50 79 ILE A C 1
ATOM 612 O O . ILE A 1 79 ? -12.453 8.281 5.090 1.00 84.50 79 ILE A O 1
ATOM 616 N N . ALA A 1 80 ? -13.691 8.383 6.958 1.00 88.56 80 ALA A N 1
ATOM 617 C CA . ALA A 1 80 ? -14.451 9.554 6.536 1.00 88.56 80 ALA A CA 1
ATOM 618 C C . ALA A 1 80 ? -13.540 10.767 6.291 1.00 88.56 80 ALA A C 1
ATOM 620 O O . ALA A 1 80 ? -13.674 11.427 5.264 1.00 88.56 80 ALA A O 1
ATOM 621 N N . ALA A 1 81 ? -12.577 11.024 7.182 1.00 88.44 81 ALA A N 1
ATOM 622 C CA . ALA A 1 81 ? -11.610 12.107 7.021 1.00 88.44 81 ALA A CA 1
ATOM 623 C C . ALA A 1 81 ? -10.759 11.946 5.752 1.00 88.44 81 ALA A C 1
ATOM 625 O O . ALA A 1 81 ? -10.556 12.930 5.048 1.00 88.44 81 ALA A O 1
ATOM 626 N N . VAL A 1 82 ? -10.321 10.722 5.426 1.00 86.38 82 VAL A N 1
ATOM 627 C CA . VAL A 1 82 ? -9.575 10.422 4.189 1.00 86.38 82 VAL A CA 1
ATOM 628 C C . VAL A 1 82 ? -10.429 10.671 2.944 1.00 86.38 82 VAL A C 1
ATOM 630 O O . VAL A 1 82 ? -9.958 11.266 1.981 1.00 86.38 82 VAL A O 1
ATOM 633 N N . LEU A 1 83 ? -11.695 10.250 2.949 1.00 86.62 83 LEU A N 1
ATOM 634 C CA . LEU A 1 83 ? -12.593 10.476 1.811 1.00 86.62 83 LEU A CA 1
ATOM 635 C C . LEU A 1 83 ? -12.904 11.966 1.619 1.00 86.62 83 LEU A C 1
ATOM 637 O O . LEU A 1 83 ? -12.926 12.461 0.493 1.00 86.62 83 LEU A O 1
ATOM 641 N N . VAL A 1 84 ? -13.126 12.693 2.716 1.00 90.75 84 VAL A N 1
ATOM 642 C CA . VAL A 1 84 ? -13.366 14.140 2.685 1.00 90.75 84 VAL A CA 1
ATOM 643 C C . VAL A 1 84 ? -12.121 14.883 2.211 1.00 90.75 84 VAL A C 1
ATOM 645 O O . VAL A 1 84 ? -12.238 15.733 1.332 1.00 90.75 84 VAL A O 1
ATOM 648 N N . SER A 1 85 ? -10.935 14.558 2.734 1.00 87.12 85 SER A N 1
ATOM 649 C CA . SER A 1 85 ? -9.692 15.201 2.303 1.00 87.12 85 SER A CA 1
ATOM 650 C C . SER A 1 85 ? -9.411 14.927 0.829 1.00 87.12 85 SER A C 1
ATOM 652 O O . SER A 1 85 ? -9.124 15.866 0.094 1.00 87.12 85 SER A O 1
ATOM 654 N N . HIS A 1 86 ? -9.593 13.689 0.365 1.00 86.06 86 HIS A N 1
ATOM 655 C CA . HIS A 1 86 ? -9.456 13.349 -1.049 1.00 86.06 86 HIS A CA 1
ATOM 656 C C . HIS A 1 86 ? -10.370 14.212 -1.928 1.00 86.06 86 HIS A C 1
ATOM 658 O O . HIS A 1 86 ? -9.912 14.805 -2.898 1.00 86.06 86 HIS A O 1
ATOM 664 N N . ASN A 1 87 ? -11.647 14.356 -1.561 1.00 86.69 87 ASN A N 1
ATOM 665 C CA . ASN A 1 87 ? -12.588 15.182 -2.320 1.00 86.69 87 ASN A CA 1
ATOM 666 C C . ASN A 1 87 ? -12.226 16.675 -2.308 1.00 86.69 87 ASN A C 1
ATOM 668 O O . ASN A 1 87 ? -12.399 17.351 -3.319 1.00 86.69 87 ASN A O 1
ATOM 672 N N . LEU A 1 88 ? -11.723 17.196 -1.184 1.00 89.50 88 LEU A N 1
ATOM 673 C CA . LEU A 1 88 ? -11.333 18.603 -1.057 1.00 89.50 88 LEU A CA 1
ATOM 674 C C . LEU A 1 88 ? -10.044 18.928 -1.821 1.00 89.50 88 LEU A C 1
ATOM 676 O O . LEU A 1 88 ? -9.940 19.992 -2.429 1.00 89.50 88 LEU A O 1
ATOM 680 N N . PHE A 1 89 ? -9.072 18.018 -1.801 1.00 87.81 89 PHE A N 1
ATOM 681 C CA . PHE A 1 89 ? -7.750 18.215 -2.397 1.00 87.81 89 PHE A CA 1
ATOM 682 C C . PHE A 1 89 ? -7.601 17.563 -3.773 1.00 87.81 89 PHE A C 1
ATOM 684 O O . PHE A 1 89 ? -6.505 1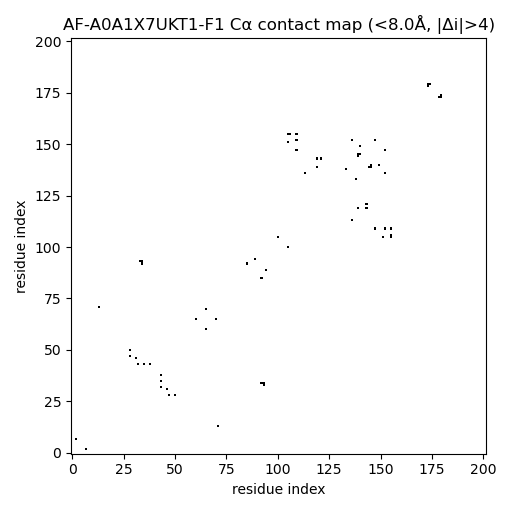7.564 -4.320 1.00 87.81 89 PHE A O 1
ATOM 691 N N . ASN A 1 90 ? -8.683 17.068 -4.378 1.00 83.88 90 ASN A N 1
ATOM 692 C CA . ASN A 1 90 ? -8.642 16.358 -5.661 1.00 83.88 90 ASN A CA 1
ATOM 693 C C . ASN A 1 90 ? -7.975 17.160 -6.797 1.00 83.88 90 ASN A C 1
ATOM 695 O O . ASN A 1 90 ? -7.421 16.579 -7.718 1.00 83.88 90 ASN A O 1
ATOM 699 N N . ASN A 1 91 ? -8.013 18.496 -6.730 1.00 82.88 91 ASN A N 1
ATOM 700 C CA . ASN A 1 91 ? -7.377 19.373 -7.722 1.00 82.88 91 ASN A CA 1
ATOM 701 C C . ASN A 1 91 ? -5.876 19.606 -7.475 1.00 82.88 91 ASN A C 1
ATOM 703 O O . ASN A 1 91 ? -5.203 20.168 -8.332 1.00 82.88 91 ASN A O 1
ATOM 707 N N . TYR A 1 92 ? -5.378 19.260 -6.288 1.00 84.44 92 TYR A N 1
ATOM 708 C CA . TYR A 1 92 ? -3.974 19.403 -5.894 1.00 84.44 92 TYR A CA 1
ATOM 709 C C . TYR A 1 92 ? -3.234 18.060 -5.904 1.00 84.44 92 TYR A C 1
ATOM 711 O O . TYR A 1 92 ? -2.019 18.031 -6.063 1.00 84.44 92 TYR A O 1
ATOM 719 N N . LEU A 1 93 ? -3.968 16.961 -5.730 1.00 85.50 93 LEU A N 1
ATOM 720 C CA . LEU A 1 93 ? -3.429 15.611 -5.745 1.00 85.50 93 LEU A CA 1
ATOM 721 C C . LEU A 1 93 ? -3.184 15.154 -7.182 1.00 85.50 93 LEU A C 1
ATOM 723 O O . LEU A 1 93 ? -4.068 15.260 -8.037 1.00 85.50 93 LEU A O 1
ATOM 727 N N . ASP A 1 94 ? -2.004 14.593 -7.431 1.00 82.62 94 ASP A N 1
ATOM 728 C CA . ASP A 1 94 ? -1.727 13.933 -8.697 1.00 82.62 94 ASP A CA 1
ATOM 729 C C . ASP A 1 94 ? -2.470 12.595 -8.727 1.00 82.62 94 ASP A C 1
ATOM 731 O O . ASP A 1 94 ? -2.118 11.635 -8.042 1.00 82.62 94 ASP A O 1
ATOM 735 N N . THR A 1 95 ? -3.572 12.566 -9.470 1.00 80.06 95 THR A N 1
ATOM 736 C CA . THR A 1 95 ? -4.426 11.385 -9.649 1.00 80.06 95 THR A CA 1
ATOM 737 C C . THR A 1 95 ? -4.240 10.761 -11.028 1.00 80.06 95 THR A C 1
ATOM 739 O O . THR A 1 95 ? -5.046 9.923 -11.446 1.00 80.06 95 THR A O 1
ATOM 742 N N . THR A 1 96 ? -3.196 11.163 -11.762 1.00 72.19 96 THR A N 1
ATOM 743 C CA . THR A 1 96 ? -2.935 10.602 -13.082 1.00 72.19 96 THR A CA 1
ATOM 744 C C . THR A 1 96 ? -2.620 9.104 -12.960 1.00 72.19 96 THR A C 1
ATOM 746 O O . THR A 1 96 ? -1.804 8.689 -12.136 1.00 72.19 96 THR A O 1
ATOM 749 N N . PRO A 1 97 ? -3.294 8.232 -13.732 1.00 62.19 97 PRO A N 1
ATOM 750 C CA . PRO A 1 97 ? -3.013 6.806 -13.680 1.00 62.19 97 PRO A CA 1
ATOM 751 C C . PRO A 1 97 ? -1.627 6.545 -14.283 1.00 62.19 97 PRO A C 1
ATOM 753 O O . PRO A 1 97 ? -1.449 6.667 -15.494 1.00 62.19 97 PRO A O 1
ATOM 756 N N . VAL A 1 98 ? -0.664 6.158 -13.440 1.00 58.72 98 VAL A N 1
ATOM 757 C CA . VAL A 1 98 ? 0.769 6.051 -13.787 1.00 58.72 98 VAL A CA 1
ATOM 758 C C . VAL A 1 98 ? 1.059 5.065 -14.930 1.00 58.72 98 VAL A C 1
ATOM 760 O O . VAL A 1 98 ? 2.067 5.201 -15.612 1.00 58.72 98 VAL A O 1
ATOM 763 N N . ASN A 1 99 ? 0.188 4.097 -15.232 1.00 54.88 99 ASN A N 1
ATOM 764 C CA . ASN A 1 99 ? 0.318 3.310 -16.461 1.00 54.88 99 ASN A CA 1
ATOM 765 C C . ASN A 1 99 ? -0.967 2.525 -16.760 1.00 54.88 99 ASN A C 1
ATOM 767 O O . ASN A 1 99 ? -1.522 1.875 -15.876 1.00 54.88 99 ASN A O 1
ATOM 771 N N . THR A 1 100 ? -1.449 2.534 -18.007 1.00 55.16 100 THR A N 1
ATOM 772 C CA . THR A 1 100 ? -2.647 1.754 -18.405 1.00 55.16 100 THR A CA 1
ATOM 773 C C . THR A 1 100 ? -2.318 0.316 -18.807 1.00 55.16 100 THR A C 1
ATOM 775 O O . THR A 1 100 ? -3.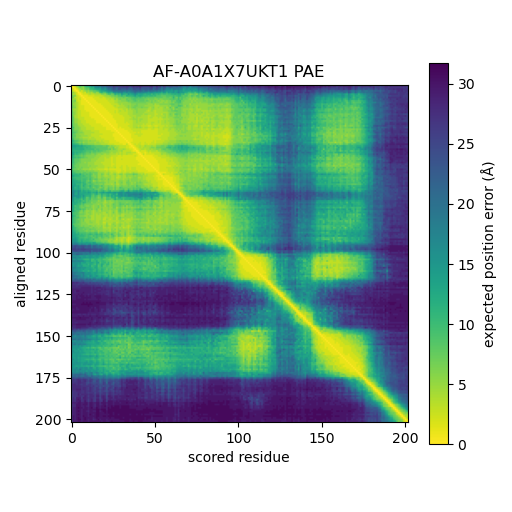217 -0.512 -18.993 1.00 55.16 100 THR A O 1
ATOM 778 N N . VAL A 1 101 ? -1.031 -0.017 -18.930 1.00 65.00 101 VAL A N 1
ATOM 779 C CA . VAL A 1 101 ? -0.589 -1.379 -19.223 1.00 65.00 101 VAL A CA 1
ATOM 780 C C . VAL A 1 101 ? -0.427 -2.177 -17.934 1.00 65.00 101 VAL A C 1
ATOM 782 O O . VAL A 1 101 ? 0.196 -1.747 -16.972 1.00 65.00 101 VAL A O 1
ATOM 785 N N . ASN A 1 102 ? -0.996 -3.383 -17.912 1.00 74.94 102 ASN A N 1
ATOM 786 C CA . ASN A 1 102 ? -0.848 -4.293 -16.781 1.00 74.94 102 ASN A CA 1
ATOM 787 C C . ASN A 1 102 ? 0.647 -4.661 -16.604 1.00 74.94 102 ASN A C 1
ATOM 789 O O . ASN A 1 102 ? 1.207 -5.293 -17.510 1.00 74.94 102 ASN A O 1
ATOM 793 N N . PRO A 1 103 ? 1.275 -4.347 -15.454 1.00 74.25 103 PRO A N 1
ATOM 794 C CA . PRO A 1 103 ? 2.712 -4.538 -15.247 1.00 74.25 103 PRO A CA 1
ATOM 795 C C . PRO A 1 103 ? 3.119 -6.016 -15.307 1.00 74.25 103 PRO A C 1
ATOM 797 O O . PRO A 1 103 ? 4.161 -6.358 -15.858 1.00 74.25 103 PRO A O 1
ATOM 800 N N . VAL A 1 104 ? 2.258 -6.934 -14.853 1.00 80.56 104 VAL A N 1
ATOM 801 C CA . VAL A 1 104 ? 2.497 -8.384 -14.964 1.00 80.56 104 VAL A CA 1
ATOM 802 C C . VAL A 1 104 ? 2.498 -8.816 -16.427 1.00 80.56 104 VAL A C 1
ATOM 804 O O . VAL A 1 104 ? 3.340 -9.604 -16.858 1.00 80.56 104 VAL A O 1
ATOM 807 N N . LYS A 1 105 ? 1.567 -8.277 -17.221 1.00 80.56 105 LYS A N 1
ATOM 808 C CA . LYS A 1 105 ? 1.483 -8.565 -18.657 1.00 80.56 105 LYS A CA 1
ATOM 809 C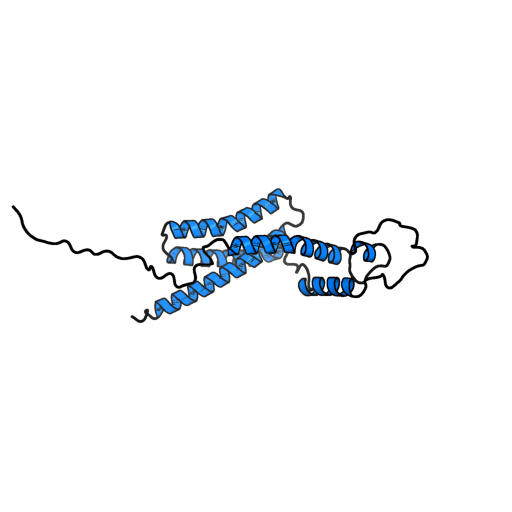 C . LYS A 1 105 ? 2.717 -8.045 -19.398 1.00 80.56 105 LYS A C 1
ATOM 811 O O . LYS A 1 105 ? 3.178 -8.722 -20.315 1.00 80.56 105 LYS A O 1
ATOM 816 N N . LEU A 1 106 ? 3.247 -6.888 -19.001 1.00 77.88 106 LEU A N 1
ATOM 817 C CA . LEU A 1 106 ? 4.491 -6.333 -19.533 1.00 77.88 106 LEU A CA 1
ATOM 818 C C . LEU A 1 106 ? 5.688 -7.234 -19.192 1.00 77.88 106 LEU A C 1
ATOM 820 O O . LEU A 1 106 ? 6.364 -7.695 -20.109 1.00 77.88 106 LEU A O 1
ATOM 824 N N . ILE A 1 107 ? 5.870 -7.596 -17.915 1.00 80.94 107 ILE A N 1
ATOM 825 C CA . ILE A 1 107 ? 6.941 -8.504 -17.463 1.00 80.94 107 ILE A CA 1
ATOM 826 C C . ILE A 1 107 ? 6.914 -9.820 -18.248 1.00 80.94 107 ILE A C 1
ATOM 828 O O . ILE A 1 107 ? 7.935 -10.251 -18.784 1.00 80.94 107 ILE A O 1
ATOM 832 N N . VAL A 1 108 ? 5.742 -10.454 -18.371 1.00 82.56 108 VAL A N 1
ATOM 833 C CA . VAL A 1 108 ? 5.600 -11.717 -19.112 1.00 82.56 108 VAL A CA 1
ATOM 834 C C . VAL A 1 108 ? 5.939 -11.535 -20.591 1.00 82.56 108 VAL A C 1
ATOM 836 O O . VAL A 1 108 ? 6.631 -12.379 -21.154 1.00 82.56 108 VAL A O 1
ATOM 839 N N . ARG A 1 109 ? 5.503 -10.442 -21.231 1.00 79.81 109 ARG A N 1
ATOM 840 C CA . ARG A 1 109 ? 5.830 -10.158 -22.638 1.00 79.81 109 ARG A CA 1
ATOM 841 C C . ARG A 1 109 ? 7.327 -9.976 -22.847 1.00 79.81 109 ARG A C 1
ATOM 843 O O . ARG A 1 109 ? 7.868 -10.605 -23.753 1.00 79.81 109 ARG A O 1
ATOM 850 N N . VAL A 1 110 ? 7.982 -9.181 -22.003 1.00 76.44 110 VAL A N 1
ATOM 851 C CA . VAL A 1 110 ? 9.428 -8.929 -22.076 1.00 76.44 110 VAL A CA 1
ATOM 852 C C . VAL A 1 110 ? 10.205 -10.230 -21.851 1.00 76.44 110 VAL A C 1
ATOM 854 O O . VAL A 1 110 ? 11.077 -10.572 -22.648 1.00 76.44 110 VAL A O 1
ATOM 857 N N . LEU A 1 111 ? 9.827 -11.034 -20.850 1.00 79.50 111 LEU A N 1
ATOM 858 C CA . LEU A 1 111 ? 10.445 -12.339 -20.588 1.00 79.50 111 LEU A CA 1
ATOM 859 C C . LEU A 1 111 ? 10.224 -13.348 -21.725 1.00 79.50 111 LEU A C 1
ATOM 861 O O . LEU A 1 111 ? 11.158 -14.043 -22.129 1.00 79.50 111 LEU A O 1
ATOM 865 N N . CYS A 1 112 ? 9.004 -13.445 -22.261 1.00 81.81 112 CYS A N 1
ATOM 866 C CA . CYS A 1 112 ? 8.692 -14.324 -23.388 1.00 81.81 112 CYS A CA 1
ATOM 867 C C . CYS A 1 112 ? 9.447 -13.905 -24.652 1.00 81.81 112 CYS A C 1
ATOM 869 O O . CYS A 1 112 ? 9.966 -14.769 -25.360 1.00 81.81 112 CYS A O 1
ATOM 871 N N . TYR A 1 113 ? 9.545 -12.602 -24.915 1.00 77.62 113 TYR A N 1
ATOM 872 C CA . TYR A 1 113 ? 10.301 -12.062 -26.037 1.00 77.62 113 TYR A CA 1
ATOM 873 C C . TYR A 1 113 ? 11.799 -12.362 -25.898 1.00 77.62 113 TYR A C 1
ATOM 875 O O . TYR A 1 113 ? 12.383 -12.934 -26.817 1.00 77.62 113 TYR A O 1
ATOM 883 N N . ALA A 1 114 ? 12.393 -12.094 -24.729 1.00 71.31 114 ALA A N 1
ATOM 884 C CA . ALA A 1 114 ? 13.798 -12.392 -24.436 1.00 71.31 114 ALA A CA 1
ATOM 885 C C . ALA A 1 114 ? 14.117 -13.899 -24.477 1.00 71.31 114 ALA A C 1
ATOM 887 O O . ALA A 1 114 ? 15.227 -14.308 -24.823 1.00 71.31 114 ALA A O 1
ATOM 888 N N . ARG A 1 115 ? 13.145 -14.757 -24.132 1.00 78.44 115 ARG A N 1
ATOM 889 C CA . ARG A 1 115 ? 13.279 -16.217 -24.251 1.00 78.44 11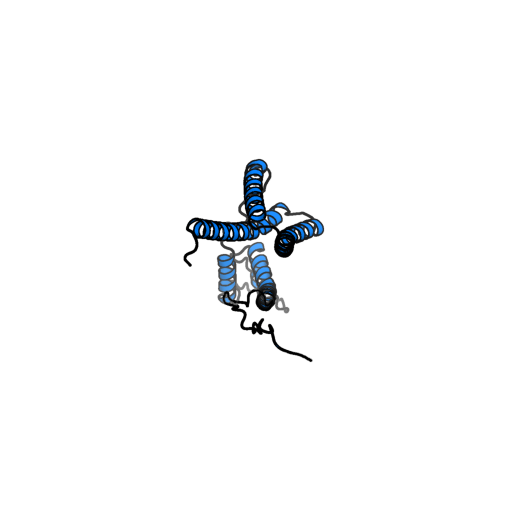5 ARG A CA 1
ATOM 890 C C . ARG A 1 115 ? 13.200 -16.688 -25.703 1.00 78.44 115 ARG A C 1
ATOM 892 O O . ARG A 1 115 ? 13.940 -17.598 -26.071 1.00 78.44 115 ARG A O 1
ATOM 899 N N . LYS A 1 116 ? 12.285 -16.122 -26.497 1.00 75.00 116 LYS A N 1
ATOM 900 C CA . LYS A 1 116 ? 12.037 -16.521 -27.890 1.00 75.00 116 LYS A CA 1
ATOM 901 C C . LYS A 1 116 ? 13.155 -16.054 -28.824 1.00 75.00 116 LYS A C 1
ATOM 903 O O . LYS A 1 116 ? 13.575 -16.818 -29.687 1.00 75.00 116 LYS A O 1
ATOM 908 N N . HIS A 1 117 ? 13.687 -14.856 -28.604 1.00 66.00 117 HIS A N 1
ATOM 909 C CA . HIS A 1 117 ? 14.748 -14.268 -29.420 1.00 66.00 117 HIS A CA 1
ATOM 910 C C . HIS A 1 117 ? 16.083 -14.336 -28.668 1.00 66.00 117 HIS A C 1
ATOM 912 O O . HIS A 1 117 ? 16.571 -13.354 -28.117 1.00 66.00 117 HIS A O 1
ATOM 918 N N . LYS A 1 118 ? 16.672 -15.543 -28.618 1.00 53.53 118 LYS A N 1
ATOM 919 C CA . LYS A 1 118 ? 17.996 -15.791 -28.003 1.00 53.53 118 LYS A CA 1
ATOM 920 C C . LYS A 1 118 ? 19.135 -15.075 -28.748 1.00 53.53 118 LYS A C 1
ATOM 922 O O . LYS A 1 118 ? 20.173 -14.798 -28.153 1.00 53.53 118 LYS A O 1
ATOM 927 N N . TYR A 1 119 ? 18.933 -14.805 -30.034 1.00 50.91 119 TYR A N 1
ATOM 928 C CA . TYR A 1 119 ? 19.838 -14.072 -30.913 1.00 50.91 119 TYR A CA 1
ATOM 929 C C . TYR A 1 119 ? 19.064 -12.904 -31.542 1.00 50.91 119 TYR A C 1
ATOM 931 O O . TYR A 1 119 ? 17.859 -13.053 -31.762 1.00 50.91 119 TYR A O 1
ATOM 939 N N . PRO A 1 120 ? 19.714 -11.760 -31.818 1.00 53.12 120 PRO A N 1
ATOM 940 C CA . PRO A 1 120 ? 19.049 -10.615 -32.433 1.00 53.12 120 PRO A CA 1
ATOM 941 C C . PRO A 1 120 ? 18.528 -10.985 -33.831 1.00 53.12 120 PRO A C 1
ATOM 943 O O . PRO A 1 120 ? 19.258 -11.586 -34.618 1.00 53.12 120 PRO A O 1
ATOM 946 N N . GLU A 1 121 ? 17.262 -10.660 -34.121 1.00 53.19 121 GLU A N 1
ATOM 947 C CA . GLU A 1 121 ? 16.593 -11.042 -35.379 1.00 53.19 121 GLU A CA 1
ATOM 948 C C . GLU A 1 121 ? 17.184 -10.335 -36.603 1.00 53.19 121 GLU A C 1
ATOM 950 O O . GLU A 1 121 ? 17.319 -10.939 -37.664 1.00 53.19 121 GLU A O 1
ATOM 955 N N . ASN A 1 122 ? 17.616 -9.087 -36.441 1.00 48.38 122 ASN A N 1
ATOM 956 C CA . ASN A 1 122 ? 18.442 -8.401 -37.422 1.00 48.38 122 ASN A CA 1
ATOM 957 C C . ASN A 1 122 ? 19.897 -8.579 -36.983 1.00 48.38 122 ASN A C 1
ATOM 959 O O . ASN A 1 122 ? 20.219 -8.312 -35.836 1.00 48.38 122 ASN A O 1
ATOM 963 N N . ARG A 1 123 ? 20.784 -9.076 -37.849 1.00 47.00 123 ARG A N 1
ATOM 964 C CA . ARG A 1 123 ? 22.233 -9.127 -37.594 1.00 47.00 123 ARG A CA 1
ATOM 965 C C . ARG A 1 123 ? 22.943 -8.400 -38.728 1.00 47.00 123 ARG A C 1
ATOM 967 O O . ARG A 1 123 ? 23.256 -8.997 -39.751 1.00 47.00 123 ARG A O 1
ATOM 974 N N . SER A 1 124 ? 23.192 -7.108 -38.564 1.00 48.31 124 SER A N 1
ATOM 975 C CA . SER A 1 124 ? 24.025 -6.333 -39.478 1.00 48.31 124 SER A CA 1
ATOM 976 C C . SER A 1 124 ? 25.462 -6.865 -39.439 1.00 48.31 124 SER A C 1
ATOM 978 O O . SER A 1 124 ? 26.037 -7.057 -38.362 1.00 48.31 124 SER A O 1
ATOM 980 N N . ALA A 1 125 ? 26.059 -7.071 -40.616 1.00 50.28 125 ALA A N 1
ATOM 981 C CA . ALA A 1 125 ? 27.420 -7.596 -40.791 1.00 50.28 125 ALA A CA 1
ATOM 982 C C . ALA A 1 125 ? 28.520 -6.737 -40.127 1.00 50.28 125 ALA A C 1
ATOM 984 O O . ALA A 1 125 ? 29.621 -7.218 -39.882 1.00 50.28 125 ALA A O 1
ATOM 985 N N . LEU A 1 126 ? 28.208 -5.488 -39.776 1.00 48.03 126 LEU A N 1
ATOM 986 C CA . LEU A 1 126 ? 29.114 -4.489 -39.196 1.00 48.03 126 LEU A CA 1
ATOM 987 C C . LEU A 1 126 ? 29.408 -4.671 -37.701 1.00 48.03 126 LEU A C 1
ATOM 989 O O . LEU A 1 126 ? 30.018 -3.813 -37.079 1.00 48.03 126 LEU A O 1
ATOM 993 N N . THR A 1 127 ? 28.958 -5.769 -37.104 1.00 50.31 127 THR A N 1
ATOM 994 C CA . THR A 1 127 ? 28.908 -5.899 -35.649 1.00 50.31 127 THR A CA 1
ATOM 995 C C . THR A 1 127 ? 29.691 -7.083 -35.087 1.00 50.31 127 THR A C 1
ATOM 997 O O . THR A 1 127 ? 29.320 -7.678 -34.073 1.00 50.31 127 THR A O 1
ATOM 1000 N N . TYR A 1 128 ? 30.769 -7.425 -35.789 1.00 47.06 128 TYR A N 1
ATOM 1001 C CA . TYR A 1 128 ? 31.708 -8.500 -35.470 1.00 47.06 128 TYR A CA 1
ATOM 1002 C C . TYR A 1 128 ? 32.878 -8.064 -34.558 1.00 47.06 128 TYR A C 1
ATOM 1004 O O . TYR A 1 128 ? 33.802 -8.847 -34.381 1.00 47.06 128 TYR A O 1
ATOM 1012 N N . TRP A 1 129 ? 32.853 -6.849 -33.991 1.00 54.00 129 TRP A N 1
ATOM 1013 C CA . TRP A 1 129 ? 34.037 -6.198 -33.398 1.00 54.00 129 TRP A CA 1
ATOM 1014 C C . TRP A 1 129 ? 34.003 -5.929 -31.879 1.00 54.00 129 TRP A C 1
ATOM 1016 O O . TRP A 1 129 ? 34.878 -5.230 -31.385 1.00 54.00 129 TRP A O 1
ATOM 1026 N N . GLU A 1 130 ? 33.063 -6.491 -31.115 1.00 48.41 130 GLU A N 1
ATOM 1027 C CA . GLU A 1 130 ? 33.062 -6.371 -29.642 1.00 48.41 130 GLU A CA 1
ATOM 1028 C C . GLU A 1 130 ? 33.282 -7.743 -28.992 1.00 48.41 130 GLU A C 1
ATOM 1030 O O . GLU A 1 130 ? 32.438 -8.636 -29.090 1.00 48.41 130 GLU A O 1
ATOM 1035 N N . GLU A 1 131 ? 34.452 -7.915 -28.366 1.00 52.16 131 GLU A N 1
ATOM 1036 C CA . GLU A 1 131 ? 34.912 -9.154 -27.713 1.00 52.16 131 GLU A CA 1
ATOM 1037 C C . GLU A 1 131 ? 34.364 -9.354 -26.287 1.00 52.16 131 GLU A C 1
ATOM 1039 O O . GLU A 1 131 ? 34.622 -10.386 -25.670 1.00 52.16 131 GLU A O 1
ATOM 1044 N N . GLU A 1 132 ? 33.558 -8.429 -25.761 1.00 54.00 132 GLU A N 1
ATOM 1045 C CA . GLU A 1 132 ? 32.996 -8.529 -24.412 1.00 54.00 132 GLU A CA 1
ATOM 1046 C C . GLU A 1 132 ? 31.483 -8.754 -24.481 1.00 54.00 132 GLU A C 1
ATOM 1048 O O . GLU A 1 132 ? 30.765 -8.007 -25.136 1.00 54.00 132 GLU A O 1
ATOM 1053 N N . ALA A 1 133 ? 30.987 -9.826 -23.855 1.00 49.41 133 ALA A N 1
ATOM 1054 C CA . ALA A 1 133 ? 29.576 -10.204 -23.914 1.00 49.41 133 ALA A CA 1
ATOM 1055 C C . ALA A 1 133 ? 28.743 -9.350 -22.933 1.00 49.41 133 ALA A C 1
ATOM 1057 O O . ALA A 1 133 ? 28.795 -9.612 -21.727 1.00 49.41 133 ALA A O 1
ATOM 1058 N N . PRO A 1 134 ? 27.946 -8.365 -23.398 1.00 51.88 134 PRO A N 1
ATOM 1059 C CA . PRO A 1 134 ? 27.092 -7.581 -22.515 1.00 51.88 134 PRO A CA 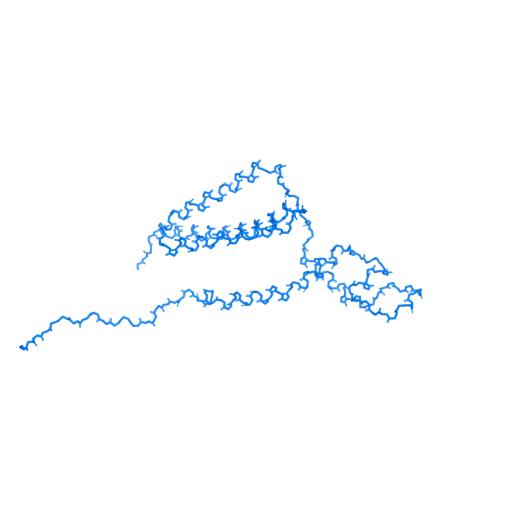1
ATOM 1060 C C . PRO A 1 134 ? 25.967 -8.449 -21.939 1.00 51.88 134 PRO A C 1
ATOM 1062 O O . PRO A 1 134 ? 25.616 -9.508 -22.475 1.00 51.88 134 PRO A O 1
ATOM 1065 N N . SER A 1 135 ? 25.372 -8.003 -20.830 1.00 55.22 135 SER A N 1
ATOM 1066 C CA . SER A 1 135 ? 24.265 -8.727 -20.204 1.00 55.22 135 SER A CA 1
ATOM 1067 C C . SER A 1 135 ? 23.112 -8.921 -21.205 1.00 55.22 135 SER A C 1
ATOM 1069 O O . SER A 1 135 ? 22.831 -8.059 -22.036 1.00 55.22 135 SER A O 1
ATOM 1071 N N . ARG A 1 136 ? 22.430 -10.075 -21.134 1.00 56.06 136 ARG A N 1
ATOM 1072 C CA . ARG A 1 136 ? 21.407 -10.538 -22.101 1.00 56.06 136 ARG A CA 1
ATOM 1073 C C . ARG A 1 136 ? 20.245 -9.560 -22.339 1.00 56.06 136 ARG A C 1
ATOM 1075 O O . ARG A 1 136 ? 19.497 -9.757 -23.291 1.00 56.06 136 ARG A O 1
ATOM 1082 N N . LEU A 1 137 ? 20.080 -8.570 -21.466 1.00 56.81 137 LEU A N 1
ATOM 1083 C CA . LEU A 1 137 ? 19.073 -7.519 -21.576 1.00 56.81 137 LEU A CA 1
ATOM 1084 C C . LEU A 1 137 ? 19.575 -6.335 -22.425 1.00 56.81 137 LEU A C 1
ATOM 1086 O O . LEU A 1 137 ? 18.837 -5.822 -23.258 1.00 56.81 137 LEU A O 1
ATOM 1090 N N . ASP A 1 138 ? 20.850 -5.972 -22.275 1.00 51.47 138 ASP A N 1
ATOM 1091 C CA . ASP A 1 138 ? 21.472 -4.817 -22.935 1.00 51.47 138 ASP A CA 1
ATOM 1092 C C . ASP A 1 138 ? 21.841 -5.128 -24.404 1.00 51.47 138 ASP A C 1
ATOM 1094 O O . ASP A 1 138 ? 21.837 -4.245 -25.259 1.00 51.47 138 ASP A O 1
ATOM 1098 N N . LEU A 1 139 ? 22.052 -6.410 -24.747 1.00 53.16 139 LEU A N 1
ATOM 1099 C CA . LEU A 1 139 ? 22.326 -6.868 -26.122 1.00 53.16 139 LEU A CA 1
ATOM 1100 C C . LEU A 1 139 ? 21.159 -6.600 -27.101 1.00 53.16 139 LEU A C 1
ATOM 1102 O O . LEU A 1 139 ? 21.377 -6.450 -28.304 1.00 53.16 139 LEU A O 1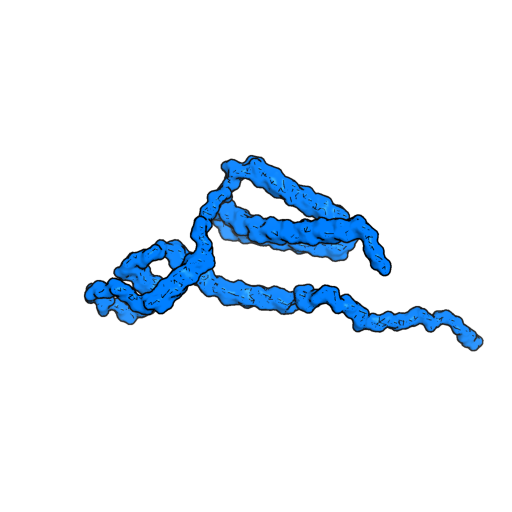
ATOM 1106 N N . GLY A 1 140 ? 19.916 -6.558 -26.609 1.00 50.78 140 GLY A N 1
ATOM 1107 C CA . GLY A 1 140 ? 18.738 -6.246 -27.432 1.00 50.78 140 GLY A CA 1
ATOM 1108 C C . GLY A 1 140 ? 18.568 -4.751 -27.719 1.00 50.78 140 GLY A C 1
ATOM 1109 O O . GLY A 1 140 ? 17.896 -4.381 -28.681 1.00 50.78 140 GLY A O 1
ATOM 1110 N N . LYS A 1 141 ? 19.195 -3.911 -26.892 1.00 52.66 141 LYS A N 1
ATOM 1111 C CA . LYS A 1 141 ? 18.989 -2.467 -26.807 1.00 52.66 141 LYS A CA 1
ATOM 1112 C C . LYS A 1 141 ? 19.931 -1.696 -27.728 1.00 52.66 141 LYS A C 1
ATOM 1114 O O . LYS A 1 141 ? 19.469 -0.905 -28.541 1.00 52.66 141 LYS A O 1
ATOM 1119 N N . ASP A 1 142 ? 21.227 -1.995 -27.677 1.00 50.66 142 ASP A N 1
ATOM 1120 C CA . ASP A 1 142 ? 22.243 -1.145 -28.320 1.00 50.66 142 ASP A CA 1
ATOM 1121 C C . ASP A 1 142 ? 22.344 -1.326 -29.844 1.00 50.66 142 ASP A C 1
ATOM 1123 O O . ASP A 1 142 ? 22.967 -0.542 -30.554 1.00 50.66 142 ASP A O 1
ATOM 1127 N N . LYS A 1 143 ? 21.720 -2.384 -30.373 1.00 44.19 143 LYS A N 1
ATOM 1128 C CA . LYS A 1 143 ? 22.024 -2.879 -31.718 1.00 44.19 143 LYS A CA 1
ATOM 1129 C C . LYS A 1 143 ? 20.847 -2.873 -32.690 1.00 44.19 143 LYS A C 1
ATOM 1131 O O . LYS A 1 143 ? 21.088 -2.790 -33.891 1.00 44.19 143 LYS A O 1
ATOM 1136 N N . TYR A 1 144 ? 19.597 -2.969 -32.209 1.00 45.81 144 TYR A N 1
ATOM 1137 C CA . TYR A 1 144 ? 18.442 -3.208 -33.094 1.00 45.81 144 TYR A CA 1
ATOM 1138 C C . TYR A 1 144 ? 17.115 -2.526 -32.749 1.00 45.81 144 TYR A C 1
ATOM 1140 O O . TYR A 1 144 ? 16.160 -2.804 -33.464 1.00 45.81 144 TYR A O 1
ATOM 1148 N N . GLY A 1 145 ? 17.018 -1.644 -31.745 1.00 53.91 145 GLY A N 1
ATOM 1149 C CA . GLY A 1 145 ? 15.761 -0.929 -31.463 1.00 53.91 145 GLY A CA 1
ATOM 1150 C C . GLY A 1 145 ? 14.563 -1.880 -31.321 1.00 53.91 145 GLY A C 1
ATOM 1151 O O . GLY A 1 145 ? 13.738 -2.002 -32.226 1.00 53.91 145 GLY A O 1
ATOM 1152 N N . GLY A 1 146 ? 14.504 -2.618 -30.211 1.00 60.34 146 GLY A N 1
ATOM 1153 C CA . GLY A 1 146 ? 13.411 -3.556 -29.940 1.00 60.34 146 GLY A CA 1
ATOM 1154 C C . GLY A 1 146 ? 12.032 -2.878 -29.817 1.00 60.34 146 GLY A C 1
ATOM 1155 O O . GLY A 1 146 ? 11.948 -1.661 -29.689 1.00 60.34 146 GLY A O 1
ATOM 1156 N N . PRO A 1 147 ? 10.929 -3.653 -29.805 1.00 67.25 147 PRO A N 1
ATOM 1157 C CA . PRO A 1 147 ? 9.562 -3.122 -29.700 1.00 67.25 147 PRO A CA 1
ATOM 1158 C C . PRO A 1 147 ? 9.218 -2.538 -28.318 1.00 67.25 147 PRO A C 1
ATOM 1160 O O . PRO A 1 147 ? 8.082 -2.117 -28.111 1.00 67.25 147 PRO A O 1
ATOM 1163 N N . PHE A 1 148 ? 10.162 -2.572 -27.376 1.00 66.44 148 PHE A N 1
ATOM 1164 C CA . PHE A 1 148 ? 10.003 -2.108 -26.003 1.00 66.44 148 PHE A CA 1
ATOM 1165 C C . PHE A 1 148 ? 10.844 -0.856 -25.789 1.00 66.44 148 PHE A C 1
ATOM 1167 O O . PHE A 1 148 ? 11.967 -0.771 -26.293 1.00 66.44 148 PHE A O 1
ATOM 1174 N N . ILE A 1 149 ? 10.299 0.092 -25.032 1.00 70.75 149 ILE A N 1
ATOM 1175 C CA . ILE A 1 149 ? 11.035 1.291 -24.624 1.00 70.75 149 ILE A CA 1
ATOM 1176 C C . ILE A 1 149 ? 12.039 0.949 -23.519 1.00 70.75 149 ILE A C 1
ATOM 1178 O O . ILE A 1 149 ? 11.906 -0.058 -22.824 1.00 70.75 149 ILE A O 1
ATOM 1182 N N . GLU A 1 150 ? 13.043 1.806 -23.346 1.00 67.75 150 GLU A N 1
ATOM 1183 C CA . GLU A 1 150 ? 14.091 1.604 -22.343 1.00 67.75 150 GLU A CA 1
ATOM 1184 C C . GLU A 1 150 ? 13.536 1.490 -20.920 1.00 67.75 150 GLU A C 1
ATOM 1186 O O . GLU A 1 150 ? 13.934 0.613 -20.154 1.00 67.75 150 GLU A O 1
ATOM 1191 N N . GLU A 1 151 ? 12.566 2.344 -20.603 1.00 70.31 151 GLU A N 1
ATOM 1192 C CA . GLU A 1 151 ? 11.906 2.394 -19.299 1.00 70.31 151 GLU A CA 1
ATOM 1193 C C . GLU A 1 151 ? 11.237 1.051 -18.963 1.00 70.31 151 GLU A C 1
ATOM 1195 O O . GLU A 1 151 ? 11.469 0.492 -17.895 1.00 70.31 151 GLU A O 1
ATOM 1200 N N . GLU A 1 152 ? 10.519 0.445 -19.918 1.00 72.44 152 GLU A N 1
ATOM 1201 C CA . GLU A 1 152 ? 9.857 -0.855 -19.736 1.00 72.44 152 GLU A CA 1
ATOM 1202 C C . GLU A 1 152 ? 10.854 -1.990 -19.451 1.00 72.44 152 GLU A C 1
ATOM 1204 O O . GLU A 1 152 ? 10.543 -2.940 -18.729 1.00 72.44 152 GLU A O 1
ATOM 1209 N N . VAL A 1 153 ? 12.053 -1.930 -20.033 1.00 71.62 153 VAL A N 1
ATOM 1210 C CA . VAL A 1 153 ? 13.074 -2.974 -19.892 1.00 71.62 153 VAL A CA 1
ATOM 1211 C C . VAL A 1 153 ? 13.804 -2.854 -18.552 1.00 71.62 153 VAL A C 1
ATOM 1213 O O . VAL A 1 153 ? 14.000 -3.868 -17.867 1.00 71.62 153 VAL A O 1
ATOM 1216 N N . GLU A 1 154 ? 14.163 -1.636 -18.146 1.00 75.31 154 GLU A N 1
ATOM 1217 C CA . GLU A 1 154 ? 14.769 -1.373 -16.837 1.00 75.31 154 GLU A CA 1
ATOM 1218 C C . GLU A 1 154 ? 13.779 -1.621 -15.682 1.00 75.31 154 GLU A C 1
ATOM 1220 O O . GLU A 1 154 ? 14.173 -2.187 -14.654 1.00 75.31 154 GLU A O 1
ATOM 1225 N N . ASP A 1 155 ? 12.482 -1.360 -15.874 1.00 77.06 155 ASP A N 1
ATOM 1226 C CA . ASP A 1 155 ? 11.429 -1.724 -14.918 1.00 77.06 155 ASP A CA 1
ATOM 1227 C C . ASP A 1 155 ? 11.360 -3.240 -14.694 1.00 77.06 155 ASP A C 1
ATOM 1229 O O . ASP A 1 155 ? 11.351 -3.721 -13.556 1.00 77.06 155 ASP A O 1
ATOM 1233 N N . VAL A 1 156 ? 11.375 -4.032 -15.774 1.00 78.69 156 VAL A N 1
ATOM 1234 C CA . VAL A 1 156 ? 11.353 -5.503 -15.682 1.00 78.69 156 VAL A CA 1
ATOM 1235 C C . VAL A 1 156 ? 12.627 -6.035 -15.023 1.00 78.69 156 VAL A C 1
ATOM 1237 O O . VAL A 1 156 ? 12.562 -6.952 -14.200 1.00 78.69 156 VAL A O 1
ATOM 1240 N N . LYS A 1 157 ? 13.793 -5.457 -15.327 1.00 77.81 157 LYS A N 1
ATOM 1241 C CA . LYS A 1 157 ? 15.076 -5.809 -14.693 1.00 77.81 157 LYS A CA 1
ATOM 1242 C C . LYS A 1 157 ? 15.047 -5.541 -13.193 1.00 77.81 157 LYS A C 1
ATOM 1244 O O . LYS A 1 157 ? 15.467 -6.390 -12.403 1.00 77.81 157 LYS A O 1
ATOM 1249 N N . THR A 1 158 ? 14.523 -4.384 -12.805 1.00 82.81 158 THR A N 1
ATOM 1250 C CA . THR A 1 158 ? 14.374 -3.978 -11.407 1.00 82.81 158 THR A CA 1
ATOM 1251 C C . THR A 1 158 ? 13.395 -4.891 -10.679 1.00 82.81 158 THR A C 1
ATOM 1253 O O . THR A 1 158 ? 13.734 -5.427 -9.623 1.00 82.81 158 THR A O 1
ATOM 1256 N N . ALA A 1 159 ? 12.239 -5.187 -11.279 1.00 81.62 159 ALA A N 1
ATOM 1257 C CA . ALA A 1 159 ? 11.272 -6.132 -10.729 1.00 81.62 159 ALA A CA 1
ATOM 1258 C C . ALA A 1 159 ? 11.897 -7.518 -10.494 1.00 81.62 159 ALA A C 1
ATOM 1260 O O . ALA A 1 159 ? 11.785 -8.067 -9.399 1.00 81.62 159 ALA A O 1
ATOM 1261 N N . LEU A 1 160 ? 12.630 -8.065 -11.472 1.00 82.00 160 LEU A N 1
ATOM 1262 C CA . LEU A 1 160 ? 13.310 -9.360 -11.337 1.00 82.00 160 LEU A CA 1
ATOM 1263 C C . LEU A 1 160 ? 14.374 -9.367 -10.232 1.00 82.00 160 LEU A C 1
ATOM 1265 O O . LEU A 1 160 ? 14.511 -10.369 -9.531 1.00 82.00 160 LEU A O 1
ATOM 1269 N N . ARG A 1 161 ? 15.113 -8.264 -10.051 1.00 84.25 161 ARG A N 1
ATOM 1270 C CA . ARG A 1 161 ? 16.089 -8.109 -8.957 1.00 84.25 161 ARG A CA 1
ATOM 1271 C C . ARG A 1 161 ? 15.420 -8.044 -7.582 1.00 84.25 161 ARG A C 1
ATOM 1273 O O . ARG A 1 161 ? 16.008 -8.512 -6.610 1.00 84.25 161 ARG A O 1
ATOM 1280 N N . LEU A 1 162 ? 14.204 -7.505 -7.498 1.00 85.19 162 LEU A N 1
ATOM 1281 C CA . LEU A 1 162 ? 13.436 -7.409 -6.254 1.00 85.19 162 LEU A CA 1
ATOM 1282 C C . LEU A 1 162 ? 12.714 -8.715 -5.881 1.00 85.19 162 LEU A C 1
ATOM 1284 O O . LEU A 1 162 ? 12.475 -8.940 -4.697 1.00 85.19 162 LEU A O 1
ATOM 1288 N N . ILE A 1 163 ? 12.405 -9.605 -6.834 1.00 85.62 163 ILE A N 1
ATOM 1289 C CA . ILE A 1 163 ? 11.690 -10.872 -6.564 1.00 85.62 163 ILE A CA 1
ATOM 1290 C C . ILE A 1 163 ? 12.342 -11.716 -5.451 1.00 85.62 163 ILE A C 1
ATOM 1292 O O . ILE A 1 163 ? 11.615 -12.122 -4.541 1.00 85.62 163 ILE A O 1
ATOM 1296 N N . PRO A 1 164 ? 13.665 -11.988 -5.455 1.00 86.00 164 PRO A N 1
ATOM 1297 C CA . PRO A 1 164 ? 14.297 -12.754 -4.382 1.00 86.00 164 PRO A CA 1
ATOM 1298 C C . PRO A 1 164 ? 14.125 -12.087 -3.017 1.00 86.00 164 PRO A C 1
ATOM 1300 O O . PRO A 1 164 ? 13.804 -12.762 -2.042 1.00 86.00 164 PRO A O 1
ATOM 1303 N N . LEU A 1 165 ? 14.281 -10.761 -2.955 1.00 84.69 165 LEU A N 1
ATOM 1304 C CA . LEU A 1 165 ? 14.115 -9.991 -1.724 1.00 84.69 165 LEU A CA 1
ATOM 1305 C C . LEU A 1 165 ? 12.684 -10.118 -1.190 1.00 84.69 165 LEU A C 1
ATOM 1307 O O . LEU A 1 165 ? 12.493 -10.461 -0.028 1.00 84.69 165 LEU A O 1
ATOM 1311 N N . ILE A 1 166 ? 11.685 -9.920 -2.054 1.00 83.31 166 ILE A N 1
ATOM 1312 C CA . ILE A 1 166 ? 10.267 -10.059 -1.699 1.00 83.31 166 ILE A CA 1
ATOM 1313 C C . ILE A 1 166 ? 9.977 -11.477 -1.200 1.00 83.31 166 ILE A C 1
ATOM 1315 O O . ILE A 1 166 ? 9.305 -11.642 -0.185 1.00 83.31 166 ILE A O 1
ATOM 1319 N N . PHE A 1 167 ? 10.508 -12.499 -1.873 1.00 85.12 167 PHE A N 1
ATOM 1320 C CA . PHE A 1 167 ? 10.326 -13.894 -1.486 1.00 85.12 167 PHE A CA 1
ATOM 1321 C C . PHE A 1 167 ? 10.902 -14.185 -0.095 1.00 85.12 167 PHE A C 1
ATOM 1323 O O . PHE A 1 167 ? 10.202 -14.739 0.751 1.00 85.12 167 PHE A O 1
ATOM 1330 N N . PHE A 1 168 ? 12.139 -13.766 0.185 1.00 86.69 168 PHE A N 1
ATOM 1331 C CA . PHE A 1 168 ? 12.747 -13.959 1.504 1.00 86.69 168 PHE A CA 1
ATOM 1332 C C . PHE A 1 168 ? 12.042 -13.154 2.601 1.00 86.69 168 PHE A C 1
ATOM 1334 O O . PHE A 1 168 ? 11.835 -13.681 3.694 1.00 86.69 168 PHE A O 1
ATOM 1341 N N . CYS A 1 169 ? 11.608 -11.923 2.319 1.00 79.56 169 CYS A N 1
ATOM 1342 C CA . CYS A 1 169 ? 10.817 -11.128 3.258 1.00 79.56 169 CYS A CA 1
ATOM 1343 C C . CYS A 1 169 ? 9.457 -11.779 3.558 1.00 79.56 169 CYS A C 1
ATOM 1345 O O . CYS A 1 169 ? 9.069 -11.866 4.721 1.00 79.56 169 CYS A O 1
ATOM 1347 N N . ALA A 1 170 ? 8.757 -12.281 2.538 1.00 77.38 170 ALA A N 1
ATOM 1348 C CA . ALA A 1 170 ? 7.478 -12.969 2.702 1.00 77.38 170 ALA A CA 1
ATOM 1349 C C . ALA A 1 170 ? 7.628 -14.278 3.491 1.00 77.38 170 ALA A C 1
ATOM 1351 O O . ALA A 1 170 ? 6.822 -14.561 4.377 1.00 77.38 170 ALA A O 1
ATOM 1352 N N . LEU A 1 171 ? 8.686 -15.051 3.225 1.00 80.19 171 LEU A N 1
ATOM 1353 C CA . LEU A 1 171 ? 9.008 -16.240 4.013 1.00 80.19 171 LEU A CA 1
ATOM 1354 C C . LEU A 1 171 ? 9.281 -15.883 5.477 1.00 80.19 171 LEU A C 1
ATOM 1356 O O . LEU A 1 171 ? 8.697 -16.498 6.365 1.00 80.19 171 LEU A O 1
ATOM 1360 N N . ALA A 1 172 ? 10.114 -14.873 5.742 1.00 76.69 172 ALA A N 1
ATOM 1361 C CA . ALA A 1 172 ? 10.421 -14.432 7.102 1.00 76.69 172 ALA A CA 1
ATOM 1362 C C . ALA A 1 172 ? 9.162 -13.991 7.870 1.00 76.69 172 ALA A C 1
ATOM 1364 O O . ALA A 1 172 ? 8.997 -14.342 9.037 1.00 76.69 172 ALA A O 1
ATOM 1365 N N . GLN A 1 173 ? 8.243 -13.287 7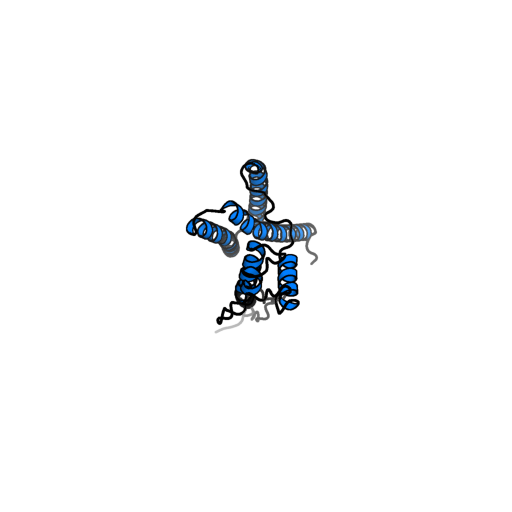.203 1.00 67.44 173 GLN A N 1
ATOM 1366 C CA . GLN A 1 173 ? 6.941 -12.928 7.771 1.00 67.44 173 GLN A CA 1
ATOM 1367 C C . GLN A 1 173 ? 6.056 -14.155 8.033 1.00 67.44 173 GLN A C 1
ATOM 1369 O O . GLN A 1 173 ? 5.381 -14.204 9.056 1.00 67.44 173 GLN A O 1
ATOM 1374 N N . GLY A 1 174 ? 6.089 -15.165 7.159 1.00 61.44 174 GLY A N 1
ATOM 1375 C CA . GLY A 1 174 ? 5.361 -16.425 7.344 1.00 61.44 174 GLY A CA 1
ATOM 1376 C C . GLY A 1 174 ? 5.860 -17.276 8.519 1.00 61.44 174 GLY A C 1
ATOM 1377 O O . GLY A 1 174 ? 5.080 -18.030 9.097 1.00 61.44 174 GLY A O 1
ATOM 1378 N N . PHE A 1 175 ? 7.133 -17.137 8.905 1.00 64.75 175 PHE A N 1
ATOM 1379 C CA . PHE A 1 175 ? 7.713 -17.805 10.078 1.00 64.75 175 PHE A CA 1
ATOM 1380 C C . PHE A 1 175 ? 7.548 -17.018 11.389 1.00 64.75 175 PHE A C 1
ATOM 1382 O O . PHE A 1 175 ? 7.764 -17.588 12.461 1.00 64.75 175 PHE A O 1
ATOM 1389 N N . TYR A 1 176 ? 7.139 -15.744 11.343 1.00 55.62 176 TYR A N 1
ATOM 1390 C CA . TYR A 1 176 ? 6.761 -14.990 12.541 1.00 55.62 176 TYR A CA 1
ATOM 1391 C C . TYR A 1 176 ? 5.443 -15.569 13.088 1.00 55.62 176 TYR A C 1
ATOM 1393 O O . TYR A 1 176 ? 4.364 -15.366 12.531 1.00 55.62 176 TYR A O 1
ATOM 1401 N N . GLY A 1 177 ? 5.565 -16.362 14.157 1.00 47.50 177 GLY A N 1
ATOM 1402 C CA . GLY A 1 177 ? 4.606 -17.361 14.650 1.00 47.50 177 GLY A CA 1
ATOM 1403 C C . GLY A 1 177 ? 3.209 -16.903 15.088 1.00 47.50 177 GLY A C 1
ATOM 1404 O O . GLY A 1 177 ? 2.492 -17.701 15.683 1.00 47.50 177 GLY A O 1
ATOM 1405 N N . GLU A 1 178 ? 2.780 -15.681 14.778 1.00 51.69 178 GLU A N 1
ATOM 1406 C CA . GLU A 1 178 ? 1.420 -15.211 15.072 1.00 51.69 178 GLU A CA 1
ATOM 1407 C C . GLU A 1 178 ? 0.416 -15.510 13.944 1.00 51.69 178 GLU A C 1
ATOM 1409 O O . GLU A 1 178 ? -0.766 -15.692 14.222 1.00 51.69 178 GLU A O 1
ATOM 1414 N N . TYR A 1 179 ? 0.862 -15.687 12.691 1.00 46.03 179 TYR A N 1
ATOM 1415 C CA . TYR A 1 179 ? -0.022 -16.101 11.581 1.00 46.03 179 TYR A CA 1
ATOM 1416 C C . TYR A 1 179 ? -0.129 -17.627 11.405 1.00 46.03 179 TYR A C 1
ATOM 1418 O O . TYR A 1 179 ? -1.028 -18.109 10.715 1.00 46.03 179 TYR A O 1
ATOM 1426 N N . ALA A 1 180 ? 0.754 -18.401 12.049 1.00 43.19 180 ALA A N 1
ATOM 1427 C CA . ALA A 1 180 ? 0.709 -19.868 12.062 1.00 43.19 180 ALA A CA 1
ATOM 1428 C C . ALA A 1 180 ? -0.223 -20.438 13.152 1.00 43.19 180 ALA A C 1
ATOM 1430 O O . ALA A 1 180 ? -0.543 -21.630 13.142 1.00 43.19 180 ALA A O 1
ATOM 1431 N N . ALA A 1 181 ? -0.705 -19.599 14.075 1.00 43.09 181 ALA A N 1
ATOM 1432 C CA . ALA A 1 181 ? -1.731 -19.981 15.034 1.00 43.09 181 ALA A CA 1
ATOM 1433 C C . ALA A 1 181 ? -3.108 -19.915 14.355 1.00 43.09 181 ALA A C 1
ATOM 1435 O O . ALA A 1 181 ? -3.795 -18.895 14.361 1.00 43.09 181 ALA A O 1
ATOM 1436 N N . GLY A 1 182 ? -3.518 -21.026 13.737 1.00 39.69 182 GLY A N 1
ATOM 1437 C CA . GLY A 1 182 ? -4.872 -21.178 13.210 1.00 39.69 182 GLY A CA 1
ATOM 1438 C C . GLY A 1 182 ? -5.953 -20.885 14.273 1.00 39.69 182 GLY A C 1
ATOM 1439 O O . GLY A 1 182 ? -5.682 -20.951 15.474 1.00 39.69 182 GLY A O 1
ATOM 1440 N N . PRO A 1 183 ? -7.214 -20.636 13.867 1.00 38.31 183 PRO A N 1
ATOM 1441 C CA . PRO A 1 183 ? -8.318 -20.192 14.736 1.00 38.31 183 PRO A CA 1
ATOM 1442 C C . PRO A 1 183 ? -8.827 -21.254 15.742 1.00 38.31 183 PRO A C 1
ATOM 1444 O O . PRO A 1 183 ? -9.990 -21.254 16.142 1.00 38.31 183 PRO A O 1
ATOM 1447 N N . ARG A 1 184 ? -7.977 -22.198 16.160 1.00 43.41 184 ARG A N 1
ATOM 1448 C CA . ARG A 1 184 ? -8.273 -23.262 17.127 1.00 43.41 184 ARG A CA 1
ATOM 1449 C C . ARG A 1 184 ? -7.143 -23.487 18.132 1.00 43.41 184 ARG A C 1
ATOM 1451 O O . ARG A 1 184 ? -6.882 -24.631 18.502 1.00 43.41 184 ARG A O 1
ATOM 1458 N N . HIS A 1 185 ? -6.539 -22.429 18.670 1.00 38.84 185 HIS A N 1
ATOM 1459 C CA . HIS A 1 185 ? -5.902 -22.576 19.979 1.00 38.84 185 HIS A CA 1
ATOM 1460 C C . HIS A 1 185 ? -6.987 -22.697 21.058 1.00 38.84 185 HIS A C 1
ATOM 1462 O O . HIS A 1 185 ? -7.356 -21.749 21.741 1.00 38.84 185 HIS A O 1
ATOM 1468 N N . LYS A 1 186 ? -7.539 -23.909 21.193 1.00 41.75 186 LYS A N 1
ATOM 1469 C CA . LYS A 1 186 ? -8.082 -24.344 22.476 1.00 41.75 186 LYS A CA 1
ATOM 1470 C C . LYS A 1 186 ? -6.885 -24.449 23.412 1.00 41.75 186 LYS A C 1
ATOM 1472 O O . LYS A 1 186 ? -5.953 -25.196 23.116 1.00 41.75 186 LYS A O 1
ATOM 1477 N N . HIS A 1 187 ? -6.904 -23.698 24.507 1.00 40.41 187 HIS A N 1
ATOM 1478 C CA . HIS A 1 187 ? -6.023 -23.954 25.638 1.00 40.41 187 HIS A CA 1
ATOM 1479 C C . HIS A 1 187 ? -6.241 -25.400 26.100 1.00 40.41 187 HIS A C 1
ATOM 1481 O O . HIS A 1 187 ? -7.212 -25.701 26.787 1.00 40.41 187 HIS A O 1
ATOM 1487 N N . TYR A 1 188 ? -5.354 -26.306 25.697 1.00 45.94 188 TYR A N 1
ATOM 1488 C CA . TYR A 1 188 ? -5.167 -27.582 26.373 1.00 45.94 188 TYR A CA 1
ATOM 1489 C C . TYR A 1 188 ? -4.000 -27.396 27.339 1.00 45.94 188 TYR A C 1
ATOM 1491 O O . TYR A 1 188 ? -2.851 -27.682 27.024 1.00 45.94 188 TYR A O 1
ATOM 1499 N N . GLY A 1 189 ? -4.317 -26.826 28.497 1.00 38.09 189 GLY A N 1
ATOM 1500 C CA . GLY A 1 189 ? -3.438 -26.700 29.650 1.00 38.09 189 GLY A CA 1
ATOM 1501 C C . GLY A 1 189 ? -4.316 -26.767 30.890 1.00 38.09 189 GLY A C 1
ATOM 1502 O O . GLY A 1 189 ? -5.295 -26.033 30.988 1.00 38.09 189 GLY A O 1
ATOM 1503 N N . CYS A 1 190 ? -4.032 -27.728 31.761 1.00 40.16 190 CYS A N 1
ATOM 1504 C CA . CYS A 1 190 ? -4.876 -28.146 32.871 1.00 40.16 190 CYS A CA 1
ATOM 1505 C C . CYS A 1 190 ? -5.273 -26.984 33.794 1.00 40.16 190 CYS A C 1
ATOM 1507 O O . CYS A 1 190 ? -4.426 -26.407 34.471 1.00 40.16 190 CYS A O 1
ATOM 1509 N N . THR A 1 191 ? -6.574 -26.723 33.917 1.00 46.97 191 THR A N 1
ATOM 1510 C CA . THR A 1 191 ? -7.148 -26.212 35.165 1.00 46.97 191 THR A CA 1
ATOM 1511 C C . THR A 1 191 ? -6.978 -27.303 36.222 1.00 46.97 191 THR A C 1
ATOM 1513 O O . THR A 1 191 ? -7.728 -28.279 36.238 1.00 46.97 191 THR A O 1
ATOM 1516 N N . GLY A 1 192 ? -5.934 -27.183 37.041 1.00 36.09 192 GLY A N 1
ATOM 1517 C CA . GLY A 1 192 ? -5.830 -27.897 38.313 1.00 36.09 192 GLY A CA 1
ATOM 1518 C C . GLY A 1 192 ? -6.759 -27.249 39.350 1.00 36.09 192 GLY A C 1
ATOM 1519 O O . GLY A 1 192 ? -6.965 -26.040 39.274 1.00 36.09 192 GLY A O 1
ATOM 1520 N N . PRO A 1 193 ? -7.374 -28.031 40.253 1.00 40.56 193 PRO A N 1
ATOM 1521 C CA . PRO A 1 193 ? -8.694 -27.729 40.789 1.00 40.56 193 PRO A CA 1
ATOM 1522 C C . PRO A 1 193 ? -8.657 -26.925 42.091 1.00 40.56 193 PRO A C 1
ATOM 1524 O O . PRO A 1 193 ? -7.944 -27.271 43.032 1.00 40.56 193 PRO A O 1
ATOM 1527 N N . ASP A 1 194 ? -9.545 -25.939 42.183 1.00 45.09 194 ASP A N 1
ATOM 1528 C CA . ASP A 1 194 ? -10.077 -25.475 43.459 1.00 45.09 194 ASP A CA 1
ATOM 1529 C C . ASP A 1 194 ? -10.882 -26.624 44.079 1.00 45.09 194 ASP A C 1
ATOM 1531 O O . ASP A 1 194 ? -11.987 -26.919 43.633 1.00 45.09 194 ASP A O 1
ATOM 1535 N N . ASN A 1 195 ? -10.295 -27.323 45.053 1.00 43.59 195 ASN A N 1
ATOM 1536 C CA . ASN A 1 195 ? -10.993 -28.132 46.057 1.00 43.59 195 ASN A CA 1
ATOM 1537 C C . ASN A 1 195 ? -10.022 -28.488 47.192 1.00 43.59 195 ASN A C 1
ATOM 1539 O O . ASN A 1 195 ? -9.535 -29.611 47.288 1.00 43.59 195 ASN A O 1
ATOM 1543 N N . VAL A 1 196 ? -9.765 -27.533 48.085 1.00 40.84 196 VAL A N 1
ATOM 1544 C CA . VAL A 1 196 ? -9.372 -27.848 49.465 1.00 40.84 196 VAL A CA 1
ATOM 1545 C C . VAL A 1 196 ? -10.208 -26.972 50.390 1.00 40.84 196 VAL A C 1
ATOM 1547 O O . VAL A 1 196 ? -9.781 -25.912 50.838 1.00 40.84 196 VAL A O 1
ATOM 1550 N N . LEU A 1 197 ? -11.434 -27.422 50.658 1.00 41.09 197 LEU A N 1
ATOM 1551 C CA . LEU A 1 197 ? -12.179 -27.004 51.837 1.00 41.09 197 LEU A CA 1
ATOM 1552 C C . LEU A 1 197 ? -12.410 -28.231 52.729 1.00 41.09 197 LEU A C 1
ATOM 1554 O O . LEU A 1 197 ? -13.189 -29.112 52.378 1.00 41.09 197 LEU A O 1
ATOM 1558 N N . GLY A 1 198 ? -11.756 -28.222 53.895 1.00 38.78 198 GLY A N 1
ATOM 1559 C CA . GLY A 1 198 ? -12.217 -28.870 55.128 1.00 38.78 198 GLY A CA 1
ATOM 1560 C C . GLY A 1 198 ? -11.693 -30.278 55.429 1.00 38.78 198 GLY A C 1
ATOM 1561 O O . GLY A 1 198 ? -12.073 -31.226 54.759 1.00 38.78 198 GLY A O 1
ATOM 1562 N N . LEU A 1 199 ? -10.886 -30.420 56.493 1.00 35.75 199 LEU A N 1
ATOM 1563 C CA . LEU A 1 199 ? -11.256 -31.066 57.776 1.00 35.75 199 LEU A CA 1
ATOM 1564 C C . LEU A 1 199 ? -10.001 -31.388 58.645 1.00 35.75 199 LEU A C 1
ATOM 1566 O O . LEU A 1 199 ? -9.164 -32.177 58.228 1.00 35.75 199 LEU A O 1
ATOM 1570 N N . VAL A 1 200 ? -9.986 -30.839 59.882 1.00 38.94 200 VAL A N 1
ATOM 1571 C CA . VAL A 1 200 ? -9.595 -31.485 61.178 1.00 38.94 200 VAL A CA 1
ATOM 1572 C C . VAL A 1 200 ? -8.081 -31.704 61.426 1.00 38.94 200 VAL A C 1
ATOM 1574 O O . VAL A 1 200 ? -7.478 -32.553 60.786 1.00 38.94 200 VAL A O 1
ATOM 1577 N N . THR A 1 201 ? -7.377 -30.845 62.198 1.00 35.03 201 THR A N 1
ATOM 1578 C CA . THR A 1 201 ? -7.145 -30.806 63.689 1.00 35.03 201 THR A CA 1
ATOM 1579 C C . THR A 1 201 ? -6.409 -32.039 64.255 1.00 35.03 201 THR A C 1
ATOM 1581 O O . THR A 1 201 ? -6.631 -33.125 63.722 1.00 35.03 201 THR A O 1
ATOM 1584 N N . PRO A 1 202 ? -5.579 -31.952 65.324 1.00 47.09 202 PRO A N 1
ATOM 1585 C CA . PRO A 1 202 ? -5.568 -31.003 66.455 1.00 47.09 202 PRO A CA 1
ATOM 1586 C C . PRO A 1 202 ? -4.487 -29.919 66.430 1.00 47.09 202 PRO A C 1
ATOM 1588 O O . PRO A 1 202 ? -3.394 -30.164 65.879 1.00 47.09 202 PRO A O 1
#

Sequence (202 aa):
MLLPSYAYLLLVLCILLLITIVIVRVNLLPFNIDQLIGSSSGELTAIIHWHNIGPIIVNAIYIFGIEKMPILITSITCIAAVLVSHNLFNNYLDTTPVNTVNPVKLIVRVLCYARKHKYPENRSALTYWEEEAPSRLDLGKDKYGGPFIEEEVEDVKTALRLIPLIFFCALAQGFYGEYAAGPRHKHYGCTGPDNVLGLVTP

Radius of gyration: 28.24 Å; Cα contacts (8 Å, |Δi|>4): 36; chains: 1; bounding box: 64×51×107 Å